Protein 5XAD (pdb70)

Structure (mmCIF, N/CA/C/O backbone):
data_5XAD
#
_entry.id   5XAD
#
_cell.length_a   65.735
_cell.length_b   65.735
_cell.length_c   127.042
_cell.angle_alpha   90.00
_cell.angle_beta   90.00
_cell.angle_gamma   90.00
#
_symmetry.space_group_name_H-M   'P 43 21 2'
#
loop_
_entity.id
_entity.type
_entity.pdbx_description
1 polymer 'Microtubule-associated proteins 1A/1B light chain 3B'
2 polymer 'Uncharacterised protein'
3 water water
#
loop_
_atom_site.group_PDB
_atom_site.id
_atom_site.type_symbol
_atom_site.label_atom_id
_atom_site.label_alt_id
_atom_site.label_comp_id
_atom_site.label_asym_id
_atom_site.label_entity_id
_atom_site.label_seq_id
_atom_site.pdbx_PDB_ins_code
_atom_site.Cartn_x
_atom_site.Cartn_y
_atom_site.Cartn_z
_atom_site.occupancy
_atom_site.B_iso_or_equiv
_atom_site.auth_seq_id
_atom_site.auth_comp_id
_atom_site.auth_asym_id
_atom_site.auth_atom_id
_atom_site.pdbx_PDB_model_num
ATOM 1 N N . PRO A 1 1 ? 117.783 124.300 138.001 1.00 65.18 2 PRO A N 1
ATOM 2 C CA . PRO A 1 1 ? 118.328 122.946 138.181 1.00 59.64 2 PRO A CA 1
ATOM 3 C C . PRO A 1 1 ? 117.942 122.005 137.038 1.00 56.38 2 PRO A C 1
ATOM 4 O O . PRO A 1 1 ? 116.943 122.253 136.368 1.00 51.21 2 PRO A O 1
ATOM 8 N N . SER A 1 2 ? 118.740 120.964 136.797 1.00 57.61 3 SER A N 1
ATOM 9 C CA . SER A 1 2 ? 118.358 119.873 135.903 1.00 59.82 3 SER A CA 1
ATOM 10 C C . SER A 1 2 ? 118.382 118.552 136.656 1.00 59.98 3 SER A C 1
ATOM 11 O O . SER A 1 2 ? 119.409 118.184 137.235 1.00 58.09 3 SER A O 1
ATOM 14 N N . GLU A 1 3 ? 117.256 117.841 136.636 1.00 66.50 4 GLU A N 1
ATOM 15 C CA . GLU A 1 3 ? 117.151 116.535 137.271 1.00 71.60 4 GLU A CA 1
ATOM 16 C C . GLU A 1 3 ? 117.734 115.429 136.409 1.00 50.83 4 GLU A C 1
ATOM 17 O O . GLU A 1 3 ? 117.977 114.326 136.912 1.00 52.32 4 GLU A O 1
ATOM 23 N N . LYS A 1 4 ? 117.981 115.706 135.137 1.00 50.45 5 LYS A N 1
ATOM 24 C CA . LYS A 1 4 ? 118.310 114.672 134.176 1.00 44.38 5 LYS A CA 1
ATOM 25 C C . LYS A 1 4 ? 119.794 114.335 134.180 1.00 41.18 5 LYS A C 1
ATOM 26 O O . LYS A 1 4 ? 120.650 115.214 134.297 1.00 38.83 5 LYS A O 1
ATOM 32 N N . THR A 1 5 ? 120.090 113.048 134.049 1.00 33.99 6 THR A N 1
ATOM 33 C CA . THR A 1 5 ? 121.462 112.619 133.876 1.00 28.59 6 THR A CA 1
ATOM 34 C C . THR A 1 5 ? 121.887 112.864 132.433 1.00 29.23 6 THR A C 1
ATOM 35 O O . THR A 1 5 ? 121.075 113.207 131.563 1.00 26.90 6 THR A O 1
ATOM 39 N N . PHE A 1 6 ? 123.186 112.696 132.180 1.00 27.47 7 PHE A N 1
ATOM 40 C CA . PHE A 1 6 ? 123.692 112.837 130.817 1.00 26.24 7 PHE A CA 1
ATOM 41 C C . PHE A 1 6 ? 122.961 111.909 129.853 1.00 26.38 7 PHE A C 1
ATOM 42 O O . PHE A 1 6 ? 122.557 112.327 128.760 1.00 25.35 7 PHE A O 1
ATOM 50 N N . LYS A 1 7 ? 122.748 110.651 130.255 1.00 28.01 8 LYS A N 1
ATOM 51 C CA . LYS A 1 7 ? 122.077 109.698 129.371 1.00 31.24 8 LYS A CA 1
ATOM 52 C C . LYS A 1 7 ? 120.644 110.096 129.077 1.00 30.65 8 LYS A C 1
ATOM 53 O O . LYS A 1 7 ? 120.142 109.816 127.989 1.00 33.13 8 LYS A O 1
ATOM 59 N N . GLN A 1 8 ? 119.954 110.702 130.042 1.00 31.29 9 GLN A N 1
ATOM 60 C CA . GLN A 1 8 ? 118.588 111.141 129.806 1.00 36.19 9 GLN A CA 1
ATOM 61 C C . GLN A 1 8 ? 118.513 112.442 129.024 1.00 38.41 9 GLN A C 1
ATOM 62 O O . GLN A 1 8 ? 117.461 112.739 128.455 1.00 44.43 9 GLN A O 1
ATOM 68 N N . ARG A 1 9 ? 119.615 113.177 128.904 1.00 32.02 10 ARG A N 1
ATOM 69 C CA . ARG A 1 9 ? 119.604 114.451 128.201 1.00 27.75 10 ARG A CA 1
ATOM 70 C C . ARG A 1 9 ? 120.095 114.354 126.761 1.00 28.85 10 ARG A C 1
ATOM 71 O O . ARG A 1 9 ? 119.791 115.243 125.962 1.00 34.38 10 ARG A O 1
ATOM 79 N N . ARG A 1 10 ? 120.809 113.292 126.415 1.00 26.07 11 ARG A N 1
ATOM 80 C CA . ARG A 1 10 ? 121.358 113.081 125.085 1.00 21.73 11 ARG A CA 1
ATOM 81 C C . ARG A 1 10 ? 120.905 111.729 124.562 1.00 28.46 11 ARG A C 1
ATOM 82 O O . ARG A 1 10 ? 120.890 110.746 125.312 1.00 28.91 11 ARG A O 1
ATOM 90 N N . THR A 1 11 ? 120.499 111.686 123.291 1.00 26.73 12 THR A N 1
ATOM 91 C CA . THR A 1 11 ? 120.107 110.418 122.693 1.00 27.07 12 THR A CA 1
ATOM 92 C C . THR A 1 11 ? 121.307 109.487 122.566 1.00 27.72 12 THR A C 1
ATOM 93 O O . THR A 1 11 ? 122.467 109.898 122.641 1.00 25.53 12 THR A O 1
ATOM 97 N N . PHE A 1 12 ? 121.012 108.208 122.335 1.00 19.93 13 PHE A N 1
ATOM 98 C CA . PHE A 1 12 ? 122.089 107.248 122.141 1.00 27.00 13 PHE A CA 1
ATOM 99 C C . PHE A 1 12 ? 122.987 107.661 120.981 1.00 25.50 13 PHE A C 1
ATOM 100 O O . PHE A 1 12 ? 124.219 107.585 121.076 1.00 21.37 13 PHE A O 1
ATOM 108 N N . GLU A 1 13 ? 122.382 108.108 119.876 1.00 20.67 14 GLU A N 1
ATOM 109 C CA . GLU A 1 13 ? 123.166 108.471 118.699 1.00 18.52 14 GLU A CA 1
ATOM 110 C C . GLU A 1 13 ? 124.010 109.708 118.954 1.00 21.94 14 GLU A C 1
ATOM 111 O O . GLU A 1 13 ? 125.160 109.772 118.519 1.00 23.92 14 GLU A O 1
ATOM 117 N N . GLN A 1 14 ? 123.465 110.695 119.666 1.00 20.82 15 GLN A N 1
ATOM 118 C CA . GLN A 1 14 ? 124.262 111.868 120.017 1.00 21.28 15 GLN A CA 1
ATOM 119 C C . GLN A 1 14 ? 125.473 111.469 120.852 1.00 23.00 15 GLN A C 1
ATOM 120 O O . GLN A 1 14 ? 126.585 111.970 120.639 1.00 19.47 15 GLN A O 1
ATOM 126 N N . ARG A 1 15 ? 125.282 110.536 121.785 1.00 19.42 16 ARG A N 1
ATOM 127 C CA . ARG A 1 15 ? 126.398 110.116 122.627 1.00 15.68 16 ARG A CA 1
ATOM 128 C C . ARG A 1 15 ? 127.429 109.318 121.844 1.00 16.66 16 ARG A C 1
ATOM 129 O O . ARG A 1 15 ? 128.640 109.530 122.016 1.00 21.84 16 ARG A O 1
ATOM 137 N N . VAL A 1 16 ? 126.980 108.405 120.972 1.00 18.26 17 VAL A N 1
ATOM 138 C CA . VAL A 1 16 ? 127.923 107.679 120.123 1.00 19.23 17 VAL A CA 1
ATOM 139 C C . VAL A 1 16 ? 128.744 108.646 119.283 1.00 20.28 17 VAL A C 1
ATOM 140 O O . VAL A 1 16 ? 129.962 108.480 119.136 1.00 17.44 17 VAL A O 1
ATOM 144 N N . GLU A 1 17 ? 128.091 109.668 118.712 1.00 19.56 18 GLU A N 1
ATOM 145 C CA . GLU A 1 17 ? 128.800 110.625 117.860 1.00 22.10 18 GLU A CA 1
ATOM 146 C C . GLU A 1 17 ? 129.756 111.500 118.668 1.00 25.70 18 GLU A C 1
ATOM 147 O O . GLU A 1 17 ? 130.815 111.893 118.160 1.00 22.20 18 GLU A O 1
ATOM 153 N N . ASP A 1 18 ? 129.382 111.865 119.903 1.00 23.53 19 ASP A N 1
ATOM 154 C CA . ASP A 1 18 ? 130.321 112.559 120.785 1.00 23.50 19 ASP A CA 1
ATOM 155 C C . ASP A 1 18 ? 131.587 111.736 120.972 1.00 17.88 19 ASP A C 1
ATOM 156 O O . ASP A 1 18 ? 132.703 112.262 120.882 1.00 20.52 19 ASP A O 1
ATOM 161 N N . VAL A 1 19 ? 131.431 110.445 121.296 1.00 15.94 20 VAL A N 1
ATOM 162 C CA . VAL A 1 19 ? 132.591 109.589 121.536 1.00 20.31 20 VAL A CA 1
ATOM 163 C C . VAL A 1 19 ? 133.472 109.482 120.288 1.00 28.28 20 VAL A C 1
ATOM 164 O O . VAL A 1 19 ? 134.707 109.526 120.383 1.00 24.97 20 VAL A O 1
ATOM 168 N N . ARG A 1 20 ? 132.865 109.329 119.103 1.00 22.27 21 ARG A N 1
ATOM 169 C CA . ARG A 1 20 ? 133.663 109.265 117.883 1.00 21.53 21 ARG A CA 1
ATOM 170 C C . ARG A 1 20 ? 134.502 110.524 117.711 1.00 21.62 21 ARG A C 1
ATOM 171 O O . ARG A 1 20 ? 135.675 110.454 117.328 1.00 24.89 21 ARG A O 1
ATOM 179 N N . LEU A 1 21 ? 133.903 111.695 117.928 1.00 19.45 22 LEU A N 1
ATOM 180 C CA . LEU A 1 21 ? 134.670 112.924 117.743 1.00 22.61 22 LEU A CA 1
ATOM 181 C C . LEU A 1 21 ? 135.780 113.036 118.779 1.00 25.32 22 LEU A C 1
ATOM 182 O O . LEU A 1 21 ? 136.917 113.413 118.458 1.00 21.72 22 LEU A O 1
ATOM 187 N N . ILE A 1 22 ? 135.465 112.704 120.028 1.00 21.94 23 ILE A N 1
ATOM 188 C CA . ILE A 1 22 ? 136.473 112.735 121.079 1.00 21.34 23 ILE A CA 1
ATOM 189 C C . ILE A 1 22 ? 137.592 111.748 120.773 1.00 19.84 23 ILE A C 1
ATOM 190 O O . ILE A 1 22 ? 138.775 112.064 120.933 1.00 27.57 23 ILE A O 1
ATOM 195 N N . ARG A 1 23 ? 137.236 110.540 120.315 1.00 24.11 24 ARG A N 1
ATOM 196 C CA . ARG A 1 23 ? 138.247 109.568 119.902 1.00 28.84 24 ARG A CA 1
ATOM 197 C C . ARG A 1 23 ? 139.200 110.148 118.862 1.00 30.64 24 ARG A C 1
ATOM 198 O O . ARG A 1 23 ? 140.422 109.978 118.960 1.00 31.48 24 ARG A O 1
ATOM 206 N N . GLU A 1 24 ? 138.660 110.824 117.843 1.00 27.11 25 GLU A N 1
ATOM 207 C CA . GLU A 1 24 ? 139.520 111.276 116.754 1.00 25.27 25 GLU A CA 1
ATOM 208 C C . GLU A 1 24 ? 140.366 112.474 117.175 1.00 29.30 25 GLU A C 1
ATOM 209 O O . GLU A 1 24 ? 141.524 112.600 116.766 1.00 31.72 25 GLU A O 1
ATOM 215 N N . GLN A 1 25 ? 139.806 113.359 117.986 1.00 25.52 26 GLN A N 1
ATOM 216 C CA . GLN A 1 25 ? 140.514 114.552 118.437 1.00 32.25 26 GLN A CA 1
ATOM 217 C C . GLN A 1 25 ? 141.368 114.334 119.690 1.00 29.50 26 GLN A C 1
ATOM 218 O O . GLN A 1 25 ? 142.264 115.145 119.953 1.00 28.76 26 GLN A O 1
ATOM 224 N N . HIS A 1 26 ? 141.100 113.305 120.494 1.00 22.76 27 HIS A N 1
ATOM 225 C CA . HIS A 1 26 ? 141.854 113.063 121.728 1.00 24.80 27 HIS A CA 1
ATOM 226 C C . HIS A 1 26 ? 142.157 111.578 121.849 1.00 26.39 27 HIS A C 1
ATOM 227 O O . HIS A 1 26 ? 141.573 110.875 122.678 1.00 22.69 27 HIS A O 1
ATOM 234 N N . PRO A 1 27 ? 143.105 111.071 121.054 1.00 28.59 28 PRO A N 1
ATOM 235 C CA . PRO A 1 27 ? 143.311 109.612 120.990 1.00 26.46 28 PRO A CA 1
ATOM 236 C C . PRO A 1 27 ? 143.847 108.976 122.271 1.00 28.36 28 PRO A C 1
ATOM 237 O O . PRO A 1 27 ? 143.721 107.754 122.424 1.00 30.70 28 PRO A O 1
ATOM 241 N N . THR A 1 28 ? 144.447 109.734 123.188 1.00 25.89 29 THR A N 1
ATOM 242 C CA . THR A 1 28 ? 144.950 109.149 124.430 1.00 22.12 29 THR A CA 1
ATOM 243 C C . THR A 1 28 ? 144.118 109.528 125.648 1.00 25.21 29 THR A C 1
ATOM 244 O O . THR A 1 28 ? 144.595 109.405 126.788 1.00 23.05 29 THR A O 1
ATOM 248 N N . LYS A 1 29 ? 142.887 109.978 125.434 1.00 22.96 30 LYS A N 1
ATOM 249 C CA . LYS A 1 29 ? 141.976 110.322 126.517 1.00 23.31 30 LYS A CA 1
ATOM 250 C C . LYS A 1 29 ? 140.797 109.359 126.558 1.00 25.37 30 LYS A C 1
ATOM 251 O O . LYS A 1 29 ? 140.383 108.815 125.532 1.00 25.60 30 LYS A O 1
ATOM 257 N N . ILE A 1 30 ? 140.265 109.144 127.751 1.00 16.19 31 ILE A N 1
ATOM 258 C CA . ILE A 1 30 ? 139.043 108.370 127.955 1.00 17.04 31 ILE A CA 1
ATOM 259 C C . ILE A 1 30 ? 137.929 109.341 128.321 1.00 18.71 31 ILE A C 1
ATOM 260 O O . ILE A 1 30 ? 138.104 110.141 129.245 1.00 23.66 31 ILE A O 1
ATOM 265 N N . PRO A 1 31 ? 136.782 109.314 127.635 1.00 19.00 32 PRO A N 1
ATOM 266 C CA . PRO A 1 31 ? 135.662 110.201 127.988 1.00 17.41 32 PRO A CA 1
ATOM 267 C C . PRO A 1 31 ? 134.851 109.606 129.132 1.00 17.07 32 PRO A C 1
ATOM 268 O O . PRO A 1 31 ? 134.331 108.496 129.018 1.00 17.49 32 PRO A O 1
ATOM 272 N N . VAL A 1 32 ? 134.739 110.352 130.237 1.00 21.01 33 VAL A N 1
ATOM 273 C CA . VAL A 1 32 ? 134.147 109.848 131.477 1.00 17.08 33 VAL A CA 1
ATOM 274 C C . VAL A 1 32 ? 133.041 110.795 131.932 1.00 17.74 33 VAL A C 1
ATOM 275 O O . VAL A 1 32 ? 133.223 112.017 131.947 1.00 21.11 33 VAL A O 1
ATOM 279 N N . ILE A 1 33 ? 131.888 110.228 132.267 1.00 17.81 34 ILE A N 1
ATOM 280 C CA . ILE A 1 33 ? 130.775 110.943 132.882 1.00 17.62 34 ILE A CA 1
ATOM 281 C C . ILE A 1 33 ? 130.789 110.612 134.368 1.00 18.31 34 ILE A C 1
ATOM 282 O O . ILE A 1 33 ? 130.767 109.436 134.743 1.00 25.88 34 ILE A O 1
ATOM 287 N N . ILE A 1 34 ? 130.883 111.636 135.211 1.00 18.38 35 ILE A N 1
ATOM 288 C CA . ILE A 1 34 ? 130.968 111.458 136.669 1.00 23.15 35 ILE A CA 1
ATOM 289 C C . ILE A 1 34 ? 129.812 112.208 137.308 1.00 25.60 35 ILE A C 1
ATOM 290 O O . ILE A 1 34 ? 129.786 113.444 137.277 1.00 29.85 35 ILE A O 1
ATOM 295 N N . GLU A 1 35 ? 128.851 111.468 137.883 1.00 20.98 36 GLU A N 1
ATOM 296 C CA . GLU A 1 35 ? 127.650 112.051 138.460 1.00 24.12 36 GLU A CA 1
ATOM 297 C C . GLU A 1 35 ? 127.460 111.624 139.910 1.00 29.92 36 GLU A C 1
ATOM 298 O O . GLU A 1 35 ? 127.908 110.554 140.332 1.00 28.72 36 GLU A O 1
ATOM 304 N N . ARG A 1 36 ? 126.781 112.470 140.671 1.00 30.98 37 ARG A N 1
ATOM 305 C CA . ARG A 1 36 ? 126.510 112.125 142.055 1.00 32.15 37 ARG A CA 1
ATOM 306 C C . ARG A 1 36 ? 125.416 111.076 142.137 1.00 43.65 37 ARG A C 1
ATOM 307 O O . ARG A 1 36 ? 124.387 111.171 141.462 1.00 40.29 37 ARG A O 1
ATOM 315 N N . TYR A 1 37 ? 125.660 110.067 142.962 1.00 43.80 38 TYR A N 1
ATOM 316 C CA . TYR A 1 37 ? 124.685 109.019 143.193 1.00 42.13 38 TYR A CA 1
ATOM 317 C C . TYR A 1 37 ? 123.310 109.611 143.466 1.00 49.26 38 TYR A C 1
ATOM 318 O O . TYR A 1 37 ? 123.166 110.612 144.175 1.00 40.76 38 TYR A O 1
ATOM 327 N N . LYS A 1 38 ? 122.296 108.926 142.938 1.00 66.42 39 LYS A N 1
ATOM 328 C CA . LYS A 1 38 ? 121.017 109.545 142.626 1.00 87.68 39 LYS A CA 1
ATOM 329 C C . LYS A 1 38 ? 120.311 110.080 143.863 1.00 96.56 39 LYS A C 1
ATOM 330 O O . LYS A 1 38 ? 119.477 110.982 143.741 1.00 109.62 39 LYS A O 1
ATOM 336 N N . GLY A 1 39 ? 120.603 109.530 145.039 1.00 85.88 40 GLY A N 1
ATOM 337 C CA . GLY A 1 39 ? 120.096 110.037 146.300 1.00 89.48 40 GLY A CA 1
ATOM 338 C C . GLY A 1 39 ? 121.155 110.404 147.318 1.00 82.87 40 GLY A C 1
ATOM 339 O O . GLY A 1 39 ? 120.826 110.625 148.488 1.00 82.46 40 GLY A O 1
ATOM 340 N N . GLU A 1 40 ? 122.424 110.430 146.897 1.00 67.87 41 GLU A N 1
ATOM 341 C CA . GLU A 1 40 ? 123.540 110.725 147.793 1.00 58.19 41 GLU A CA 1
ATOM 342 C C . GLU A 1 40 ? 123.233 111.937 148.656 1.00 62.81 41 GLU A C 1
ATOM 343 O O . GLU A 1 40 ? 122.607 112.896 148.197 1.00 60.68 41 GLU A O 1
ATOM 349 N N . LYS A 1 41 ? 123.682 111.915 149.913 1.00 66.56 42 LYS A N 1
ATOM 350 C CA . LYS A 1 41 ? 123.175 112.994 150.737 1.00 69.95 42 LYS A CA 1
ATOM 351 C C . LYS A 1 41 ? 124.257 113.733 151.510 1.00 64.38 42 LYS A C 1
ATOM 352 O O . LYS A 1 41 ? 124.100 114.915 151.831 1.00 73.46 42 LYS A O 1
ATOM 358 N N . GLN A 1 42 ? 125.375 113.053 151.779 1.00 43.99 43 GLN A N 1
ATOM 359 C CA . GLN A 1 42 ? 126.492 113.681 152.478 1.00 59.24 43 GLN A CA 1
ATOM 360 C C . GLN A 1 42 ? 127.365 114.522 151.553 1.00 55.23 43 GLN A C 1
ATOM 361 O O . GLN A 1 42 ? 127.829 115.596 151.951 1.00 56.74 43 GLN A O 1
ATOM 367 N N . LEU A 1 43 ? 127.627 114.031 150.333 1.00 44.38 44 LEU A N 1
ATOM 368 C CA . LEU A 1 43 ? 128.555 114.646 149.399 1.00 49.67 44 LEU A CA 1
ATOM 369 C C . LEU A 1 43 ? 127.899 115.765 148.595 1.00 50.65 44 LEU A C 1
ATOM 370 O O . LEU A 1 43 ? 126.718 115.685 148.254 1.00 56.93 44 LEU A O 1
ATOM 375 N N . PRO A 1 44 ? 128.658 116.800 148.258 1.00 48.48 45 PRO A N 1
ATOM 376 C CA . PRO A 1 44 ? 128.145 117.885 147.417 1.00 53.36 45 PRO A CA 1
ATOM 377 C C . PRO A 1 44 ? 128.084 117.465 145.952 1.00 52.11 45 PRO A C 1
ATOM 378 O O . PRO A 1 44 ? 128.516 116.380 145.566 1.00 46.65 45 PRO A O 1
ATOM 382 N N . VAL A 1 45 ? 127.538 118.365 145.132 1.00 43.76 46 VAL A N 1
ATOM 383 C CA . VAL A 1 45 ? 127.453 118.173 143.688 1.00 49.81 46 VAL A CA 1
ATOM 384 C C . VAL A 1 45 ? 128.707 118.736 143.039 1.00 41.04 46 VAL A C 1
ATOM 385 O O . VAL A 1 45 ? 129.185 119.820 143.398 1.00 51.58 46 VAL A O 1
ATOM 389 N N . LEU A 1 46 ? 129.251 117.990 142.086 1.00 50.44 47 LEU A N 1
ATOM 390 C CA . LEU A 1 46 ? 130.360 118.489 141.295 1.00 47.04 47 LEU A CA 1
ATOM 391 C C . LEU A 1 46 ? 129.864 119.589 140.358 1.00 48.94 47 LEU A C 1
ATOM 392 O O . LEU A 1 46 ? 128.748 119.534 139.833 1.00 44.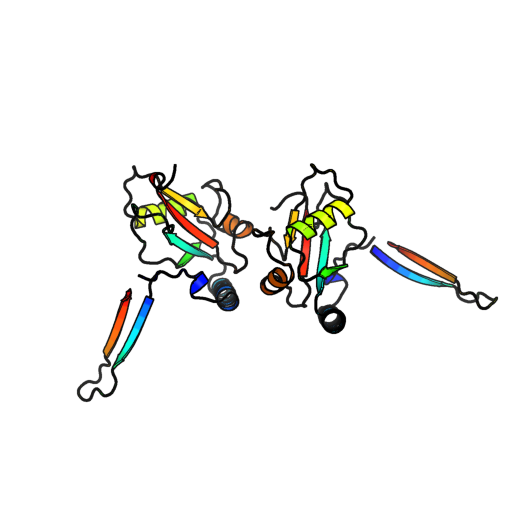12 47 LEU A O 1
ATOM 397 N N . ASP A 1 47 ? 130.718 120.594 140.141 1.00 47.63 48 ASP A N 1
ATOM 398 C CA . ASP A 1 47 ? 130.362 121.702 139.256 1.00 55.13 48 ASP A CA 1
ATOM 399 C C . ASP A 1 47 ? 130.119 121.219 137.829 1.00 62.43 48 ASP A C 1
ATOM 400 O O . ASP A 1 47 ? 129.161 121.643 137.175 1.00 70.40 48 ASP A O 1
ATOM 405 N N . LYS A 1 48 ? 130.973 120.324 137.344 1.00 43.18 49 LYS A N 1
ATOM 406 C CA . LYS A 1 48 ? 130.902 119.706 136.029 1.00 41.14 49 LYS A CA 1
ATOM 407 C C . LYS A 1 48 ? 130.864 118.208 136.171 1.00 31.93 49 LYS A C 1
ATOM 408 O O . LYS A 1 48 ? 131.454 117.656 137.095 1.00 34.57 49 LYS A O 1
ATOM 414 N N . THR A 1 49 ? 130.298 117.554 135.166 1.00 29.60 50 THR A N 1
ATOM 415 C CA . THR A 1 49 ? 130.196 116.107 135.167 1.00 30.11 50 THR A CA 1
ATOM 416 C C . THR A 1 49 ? 130.888 115.417 133.999 1.00 30.02 50 THR A C 1
ATOM 417 O O . THR A 1 49 ? 130.935 114.185 133.982 1.00 25.94 50 THR A O 1
ATOM 421 N N . LYS A 1 50 ? 131.393 116.150 133.012 1.00 25.96 51 LYS A N 1
ATOM 422 C CA . LYS A 1 50 ? 131.935 115.540 131.807 1.00 23.56 51 LYS A CA 1
ATOM 423 C C . LYS A 1 50 ? 133.425 115.827 131.697 1.00 21.04 51 LYS A C 1
ATOM 424 O O . LYS A 1 50 ? 133.833 116.994 131.699 1.00 22.79 51 LYS A O 1
ATOM 430 N N . PHE A 1 51 ? 134.225 114.770 131.577 1.00 21.07 52 PHE A N 1
ATOM 431 C CA . PHE A 1 51 ? 135.670 114.900 131.651 1.00 21.18 52 PHE A CA 1
ATOM 432 C C . PHE A 1 51 ? 136.343 114.049 130.591 1.00 21.88 52 PHE A C 1
ATOM 433 O O . PHE A 1 51 ? 135.824 113.015 130.175 1.00 24.18 52 PHE A O 1
ATOM 441 N N . LEU A 1 52 ? 137.546 114.459 130.216 1.00 16.97 53 LEU A N 1
ATOM 442 C CA . LEU A 1 52 ? 138.445 113.600 129.468 1.00 19.45 53 LEU A CA 1
ATOM 443 C C . LEU A 1 52 ? 139.601 113.264 130.384 1.00 21.97 53 LEU A C 1
ATOM 444 O O . LEU A 1 52 ? 140.207 114.165 130.967 1.00 28.04 53 LEU A O 1
ATOM 449 N N . VAL A 1 53 ? 139.891 111.977 130.531 1.00 20.76 54 VAL A N 1
ATOM 450 C CA . VAL A 1 53 ? 140.874 111.505 131.494 1.00 27.65 54 VAL A CA 1
ATOM 451 C C . VAL A 1 53 ? 142.000 110.848 130.705 1.00 19.75 54 VAL A C 1
ATOM 452 O O . VAL A 1 53 ? 141.729 110.004 129.847 1.00 17.74 54 VAL A O 1
ATOM 456 N N . PRO A 1 54 ? 143.252 111.214 130.953 1.00 20.21 55 PRO A N 1
ATOM 457 C CA . PRO A 1 54 ? 144.358 110.586 130.230 1.00 19.97 55 PRO A CA 1
ATOM 458 C C . PRO A 1 54 ? 144.397 109.085 130.484 1.00 29.12 55 PRO A C 1
ATOM 459 O O . PRO A 1 54 ? 144.136 108.616 131.598 1.00 20.56 55 PRO A O 1
ATOM 463 N N . ASP A 1 55 ? 144.756 108.344 129.427 1.00 21.36 56 ASP A N 1
ATOM 464 C CA . ASP A 1 55 ? 144.784 106.885 129.469 1.00 22.27 56 ASP A CA 1
ATOM 465 C C . ASP A 1 55 ? 145.538 106.370 130.689 1.00 19.96 56 ASP A C 1
ATOM 466 O O . ASP A 1 55 ? 145.159 105.352 131.279 1.00 24.10 56 ASP A O 1
ATOM 471 N N . HIS A 1 56 ? 146.643 107.030 131.047 1.00 24.74 57 HIS A N 1
ATOM 472 C CA . HIS A 1 56 ? 147.530 106.490 132.073 1.00 19.17 57 HIS A CA 1
ATOM 473 C C . HIS A 1 56 ? 146.996 106.672 133.488 1.00 31.84 57 HIS A C 1
ATOM 474 O O . HIS A 1 56 ? 147.511 106.024 134.404 1.00 25.73 57 HIS A O 1
ATOM 481 N N . VAL A 1 57 ? 146.018 107.556 133.696 1.00 20.37 58 VAL A N 1
ATOM 482 C CA . VAL A 1 57 ? 145.524 107.834 135.047 1.00 18.45 58 VAL A CA 1
ATOM 483 C C . VAL A 1 57 ? 144.766 106.619 135.570 1.00 23.63 58 VAL A C 1
ATOM 484 O O . VAL A 1 57 ? 143.891 106.077 134.883 1.00 22.37 58 VAL A O 1
ATOM 488 N N . ASN A 1 58 ? 145.135 106.140 136.766 1.00 27.14 59 ASN A N 1
ATOM 489 C CA . ASN A 1 58 ? 144.401 105.019 137.347 1.00 22.68 59 ASN A CA 1
ATOM 490 C C . ASN A 1 58 ? 143.269 105.507 138.263 1.00 21.09 59 ASN A C 1
ATOM 491 O O . ASN A 1 58 ? 143.081 106.706 138.487 1.00 21.05 59 ASN A O 1
ATOM 496 N N . MET A 1 59 ? 142.465 104.557 138.756 1.00 19.44 60 MET A N 1
ATOM 497 C CA . MET A 1 59 ? 141.307 104.939 139.557 1.00 16.79 60 MET A CA 1
ATOM 498 C C . MET A 1 59 ? 141.728 105.638 140.845 1.00 19.35 60 MET A C 1
ATOM 499 O O . MET A 1 59 ? 141.058 106.580 141.285 1.00 23.08 60 MET A O 1
ATOM 504 N N . SER A 1 60 ? 142.823 105.186 141.470 1.00 21.97 61 SER A N 1
ATOM 505 C CA . SER A 1 60 ? 143.311 105.848 142.686 1.00 23.72 61 SER A CA 1
ATOM 506 C C . SER A 1 60 ? 143.555 107.325 142.433 1.00 27.51 61 SER A C 1
ATOM 507 O O . SER A 1 60 ? 143.176 108.184 143.240 1.00 23.92 61 SER A O 1
ATOM 510 N N . GLU A 1 61 ? 144.214 107.629 141.315 1.00 21.26 62 GLU A N 1
ATOM 511 C CA . GLU A 1 61 ? 144.520 109.013 140.971 1.00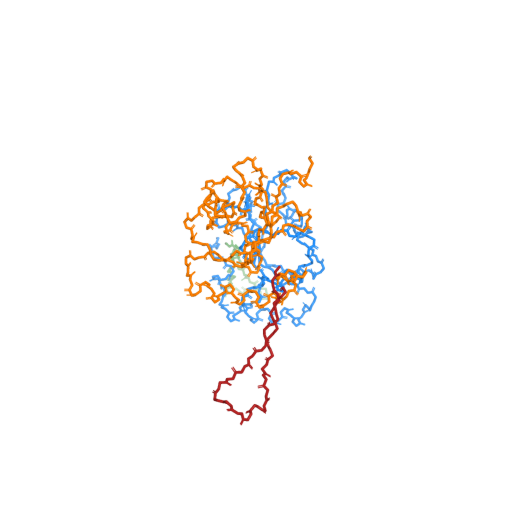 21.17 62 GLU A CA 1
ATOM 512 C C . GLU A 1 61 ? 143.256 109.793 140.623 1.00 22.63 62 GLU A C 1
ATOM 513 O O . GLU A 1 61 ? 143.117 110.964 140.996 1.00 26.68 62 GLU A O 1
ATOM 519 N N . LEU A 1 62 ? 142.327 109.168 139.897 1.00 19.13 63 LEU A N 1
ATOM 520 C CA . LEU A 1 62 ? 141.070 109.841 139.576 1.00 19.82 63 LEU A CA 1
ATOM 521 C C . LEU A 1 62 ? 140.275 110.164 140.839 1.00 22.13 63 LEU A C 1
ATOM 522 O O . LEU A 1 62 ? 139.738 111.270 140.989 1.00 25.67 63 LEU A O 1
ATOM 527 N N . ILE A 1 63 ? 140.173 109.195 141.748 1.00 23.90 64 ILE A N 1
ATOM 528 C CA . ILE A 1 63 ? 139.457 109.406 143.002 1.00 23.32 64 ILE A CA 1
ATOM 529 C C . ILE A 1 63 ? 139.994 110.637 143.720 1.00 22.78 64 ILE A C 1
ATOM 530 O O . ILE A 1 63 ? 139.235 111.489 144.190 1.00 26.96 64 ILE A O 1
ATOM 535 N N . LYS A 1 64 ? 141.315 110.759 143.796 1.00 27.07 65 LYS A N 1
ATOM 536 C CA . LYS A 1 64 ? 141.891 111.866 144.547 1.00 32.53 65 LYS A CA 1
ATOM 537 C C . LYS A 1 64 ? 141.677 113.199 143.834 1.00 30.62 65 LYS A C 1
ATOM 538 O O . LYS A 1 64 ? 141.528 114.239 144.494 1.00 27.27 65 LYS A O 1
ATOM 544 N N . ILE A 1 65 ? 141.644 113.188 142.501 1.00 24.45 66 ILE A N 1
ATOM 545 C CA . ILE A 1 65 ? 141.309 114.392 141.737 1.00 24.71 66 ILE A CA 1
ATOM 546 C C . ILE A 1 65 ? 139.889 114.848 142.051 1.00 24.91 66 ILE A C 1
ATOM 547 O O . ILE A 1 65 ? 139.637 116.027 142.322 1.00 33.14 66 ILE A O 1
ATOM 552 N N . ILE A 1 66 ? 138.934 113.919 141.999 1.00 24.34 67 ILE A N 1
ATOM 553 C CA . ILE A 1 66 ? 137.544 114.288 142.247 1.00 27.31 67 ILE A CA 1
ATOM 554 C C . ILE A 1 66 ? 137.353 114.726 143.697 1.00 28.51 67 ILE A C 1
ATOM 555 O O . ILE A 1 66 ? 136.677 115.725 143.967 1.00 32.89 67 ILE A O 1
ATOM 560 N N . ARG A 1 67 ? 137.949 114.002 144.653 1.00 30.08 68 ARG A N 1
ATOM 561 C CA . ARG A 1 67 ? 137.854 114.429 146.051 1.00 32.32 68 ARG A CA 1
ATOM 562 C C . ARG A 1 67 ? 138.354 115.859 146.223 1.00 42.22 68 ARG A C 1
ATOM 563 O O . ARG A 1 67 ? 137.751 116.659 146.952 1.00 34.28 68 ARG A O 1
ATOM 571 N N . ARG A 1 68 ? 139.469 116.196 145.571 1.00 35.40 69 ARG A N 1
ATOM 572 C CA . ARG A 1 68 ? 140.016 117.537 145.725 1.00 40.78 69 ARG A CA 1
ATOM 573 C C . ARG A 1 68 ? 139.111 118.573 145.076 1.00 42.98 69 ARG A C 1
ATOM 574 O O . ARG A 1 68 ? 138.958 119.684 145.604 1.00 44.40 69 ARG A O 1
ATOM 582 N N . ARG A 1 69 ? 138.485 118.214 143.957 1.00 38.32 70 ARG A N 1
ATOM 583 C CA . ARG A 1 69 ? 137.521 119.100 143.316 1.00 41.33 70 ARG A CA 1
ATOM 584 C C . ARG A 1 69 ? 136.307 119.317 144.204 1.00 46.19 70 ARG A C 1
ATOM 585 O O . ARG A 1 69 ? 135.761 120.424 144.265 1.00 45.98 70 ARG A O 1
ATOM 593 N N . LEU A 1 70 ? 135.871 118.275 144.901 1.00 34.78 71 LEU A N 1
ATOM 594 C CA . LEU A 1 70 ? 134.744 118.422 145.812 1.00 35.90 71 LEU A CA 1
ATOM 595 C C . LEU A 1 70 ? 135.129 119.112 147.116 1.00 41.81 71 LEU A C 1
ATOM 596 O O . LEU A 1 70 ? 134.248 119.361 147.949 1.00 40.82 71 LEU A O 1
ATOM 601 N N . GLN A 1 71 ? 136.409 119.453 147.302 1.00 39.55 72 GLN A N 1
ATOM 602 C CA . GLN A 1 71 ? 136.886 120.109 148.524 1.00 44.86 72 GLN A CA 1
ATOM 603 C C . GLN A 1 71 ? 136.575 119.280 149.769 1.00 41.35 72 GLN A C 1
ATOM 604 O O . GLN A 1 71 ? 136.192 119.814 150.812 1.00 43.77 72 GLN A O 1
ATOM 610 N N . LEU A 1 72 ? 136.710 117.964 149.651 1.00 41.88 73 LEU A N 1
ATOM 611 C CA . LEU A 1 72 ? 136.387 117.067 150.755 1.00 46.38 73 LEU A CA 1
ATOM 612 C C . LEU A 1 72 ? 137.441 117.141 151.857 1.00 47.51 73 LEU A C 1
ATOM 613 O O . LEU A 1 72 ? 138.631 117.305 151.579 1.00 43.10 73 LEU A O 1
ATOM 618 N N . ASN A 1 73 ? 137.003 117.036 153.119 1.00 41.48 74 ASN A N 1
ATOM 619 C CA . ASN A 1 73 ? 137.962 116.645 154.147 1.00 45.27 74 ASN A CA 1
ATOM 620 C C . ASN A 1 73 ? 138.635 115.330 153.810 1.00 39.49 74 ASN A C 1
ATOM 621 O O . ASN A 1 73 ? 138.047 114.434 153.201 1.00 43.48 74 ASN A O 1
ATOM 626 N N . ALA A 1 74 ? 139.882 115.218 154.264 1.00 41.58 75 ALA A N 1
ATOM 627 C CA . ALA A 1 74 ? 140.631 113.984 154.077 1.00 38.88 75 ALA A CA 1
ATOM 628 C C . ALA A 1 74 ? 139.886 112.783 154.645 1.00 40.86 75 ALA A C 1
ATOM 629 O O . ALA A 1 74 ? 140.023 111.669 154.128 1.00 40.62 75 ALA A O 1
ATOM 631 N N . ASN A 1 75 ? 139.080 112.985 155.687 1.00 38.66 76 ASN A N 1
ATOM 632 C CA . ASN A 1 75 ? 138.484 111.866 156.404 1.00 51.94 76 ASN A CA 1
ATOM 633 C C . ASN A 1 75 ? 137.107 111.488 155.874 1.00 46.47 76 ASN A C 1
ATOM 634 O O . ASN A 1 75 ? 136.595 110.418 156.223 1.00 39.09 76 ASN A O 1
ATOM 639 N N . GLN A 1 76 ? 136.484 112.357 155.086 1.00 37.01 77 GLN A N 1
ATOM 640 C CA . GLN A 1 76 ? 135.168 112.078 154.530 1.00 42.35 77 GLN A CA 1
ATOM 641 C C . GLN A 1 76 ? 135.192 110.848 153.633 1.00 38.58 77 GLN A C 1
ATOM 642 O O . GLN A 1 76 ? 136.086 110.683 152.798 1.00 31.91 77 GLN A O 1
ATOM 648 N N . ALA A 1 77 ? 134.180 109.996 153.791 1.00 33.09 78 ALA A N 1
ATOM 649 C CA . ALA A 1 77 ? 134.089 108.798 152.970 1.00 31.03 78 ALA A CA 1
ATOM 650 C C . ALA A 1 77 ? 133.627 109.143 151.561 1.00 29.88 78 ALA A C 1
ATOM 651 O O . ALA A 1 77 ? 132.741 109.979 151.360 1.00 31.29 78 ALA A O 1
ATOM 653 N N . PHE A 1 78 ? 134.259 108.504 150.580 1.00 29.19 79 PHE A N 1
ATOM 654 C CA . PHE A 1 78 ? 133.934 108.743 149.181 1.00 31.62 79 PHE A CA 1
ATOM 655 C C . PHE A 1 78 ? 134.261 107.485 148.396 1.00 30.60 79 PHE A C 1
ATOM 656 O O . PHE A 1 78 ? 135.312 106.869 148.602 1.00 25.80 79 PHE A O 1
ATOM 664 N N . PHE A 1 79 ? 133.349 107.096 147.515 1.00 29.13 80 PHE A N 1
ATOM 665 C CA . PHE A 1 79 ? 133.568 105.969 146.620 1.00 27.84 80 PHE A CA 1
ATOM 666 C C . PHE A 1 79 ? 133.183 106.389 145.216 1.00 24.85 80 PHE A C 1
ATOM 667 O O . PHE A 1 79 ? 132.216 107.131 145.029 1.00 28.68 80 PHE A O 1
ATOM 675 N N . LEU A 1 80 ? 133.935 105.902 144.240 1.00 24.13 81 LEU A N 1
ATOM 676 C CA . LEU A 1 80 ? 133.662 106.127 142.824 1.00 26.77 81 LEU A CA 1
ATOM 677 C C . LEU A 1 80 ? 133.287 104.806 142.161 1.00 31.42 81 LEU A C 1
ATOM 678 O O . LEU A 1 80 ? 134.149 103.945 141.957 1.00 28.76 81 LEU A O 1
ATOM 683 N N . LEU A 1 81 ? 132.015 104.648 141.805 1.00 30.84 82 LEU A N 1
ATOM 684 C CA . LEU A 1 81 ? 131.510 103.373 141.308 1.00 28.74 82 LEU A CA 1
ATOM 685 C C . LEU A 1 81 ? 131.438 103.427 139.787 1.00 25.96 82 LEU A C 1
ATOM 686 O O . LEU A 1 81 ? 130.735 104.268 139.223 1.00 24.63 82 LEU A O 1
ATOM 691 N N . VAL A 1 82 ? 132.145 102.508 139.133 1.00 35.26 83 VAL A N 1
ATOM 692 C CA . VAL A 1 82 ? 132.279 102.483 137.679 1.00 32.43 83 VAL A CA 1
ATOM 693 C C . VAL A 1 82 ? 131.272 101.504 137.111 1.00 42.07 83 VAL A C 1
ATOM 694 O O . VAL A 1 82 ? 131.192 100.359 137.575 1.00 45.53 83 VAL A O 1
ATOM 698 N N . ASN A 1 83 ? 130.531 101.942 136.081 1.00 42.75 84 ASN A N 1
ATOM 699 C CA . ASN A 1 83 ? 129.579 101.077 135.376 1.00 51.30 84 ASN A CA 1
ATOM 700 C C . ASN A 1 83 ? 128.755 100.290 136.383 1.00 53.77 84 ASN A C 1
ATOM 701 O O . ASN A 1 83 ? 128.450 99.112 136.184 1.00 52.19 84 ASN A O 1
ATOM 706 N N . GLY A 1 84 ? 128.404 100.958 137.478 1.00 50.57 85 GLY A N 1
ATOM 707 C CA . GLY A 1 84 ? 127.606 100.332 138.500 1.00 61.01 85 GLY A CA 1
ATOM 708 C C . GLY A 1 84 ? 128.415 99.235 139.135 1.00 78.03 85 GLY A C 1
ATOM 709 O O . GLY A 1 84 ? 128.449 98.132 138.594 1.00 86.50 85 GLY A O 1
ATOM 710 N N . HIS A 1 85 ? 129.094 99.578 140.235 1.00 83.69 86 HIS A N 1
ATOM 711 C CA . HIS A 1 85 ? 129.810 98.716 141.158 1.00 85.20 86 HIS A CA 1
ATOM 712 C C . HIS A 1 85 ? 131.196 99.246 141.461 1.00 71.94 86 HIS A C 1
ATOM 713 O O . HIS A 1 85 ? 131.911 99.773 140.598 1.00 63.27 86 HIS A O 1
ATOM 720 N N . SER A 1 86 ? 131.545 99.052 142.725 1.00 69.78 87 SER A N 1
ATOM 721 C CA . SER A 1 86 ? 132.852 99.266 143.320 1.00 58.82 87 SER A CA 1
ATOM 722 C C . SER A 1 86 ? 133.968 98.561 142.565 1.00 49.86 87 SER A C 1
ATOM 723 O O . SER A 1 86 ? 133.930 97.348 142.362 1.00 53.46 87 SER A O 1
ATOM 726 N N . MET A 1 87 ? 135.000 99.320 142.209 1.00 46.93 88 MET A N 1
ATOM 727 C CA . MET A 1 87 ? 136.160 98.778 141.504 1.00 61.88 88 MET A CA 1
ATOM 728 C C . MET A 1 87 ? 137.154 98.172 142.486 1.00 66.05 88 MET A C 1
ATOM 729 O O . MET A 1 87 ? 137.534 98.822 143.463 1.00 54.12 88 MET A O 1
ATOM 734 N N . VAL A 1 88 ? 137.657 96.980 142.184 1.00 73.86 89 VAL A N 1
ATOM 735 C CA . VAL A 1 88 ? 138.549 96.336 143.147 1.00 86.40 89 VAL A CA 1
ATOM 736 C C . VAL A 1 88 ? 140.001 96.744 142.912 1.00 76.83 89 VAL A C 1
ATOM 737 O O . VAL A 1 88 ? 140.707 97.105 143.858 1.00 67.25 89 VAL A O 1
ATOM 741 N N . SER A 1 89 ? 140.493 96.678 141.676 1.00 63.65 90 SER A N 1
ATOM 742 C CA . SER A 1 89 ? 141.803 97.233 141.374 1.00 51.53 90 SER A CA 1
ATOM 743 C C . SER A 1 89 ? 141.705 98.749 141.245 1.00 45.42 90 SER A C 1
ATOM 744 O O . SER A 1 89 ? 140.864 99.261 140.500 1.00 56.31 90 SER A O 1
ATOM 747 N N . VAL A 1 90 ? 142.546 99.474 141.981 1.00 28.65 91 VAL A N 1
ATOM 748 C CA . VAL A 1 90 ? 142.646 100.921 141.810 1.00 24.68 91 VAL A CA 1
ATOM 749 C C . VAL A 1 90 ? 143.925 101.331 141.111 1.00 23.78 91 VAL A C 1
ATOM 750 O O . VAL A 1 90 ? 144.090 102.526 140.803 1.00 25.95 91 VAL A O 1
ATOM 754 N N . SER A 1 91 ? 144.826 100.390 140.841 1.00 24.94 92 SER A N 1
ATOM 755 C CA . SER A 1 91 ? 146.046 100.637 140.079 1.00 23.87 92 SER A CA 1
ATOM 756 C C . SER A 1 91 ? 145.854 100.593 138.571 1.00 30.18 92 SER A C 1
ATOM 757 O O . SER A 1 91 ? 146.791 100.938 137.851 1.00 29.48 92 SER A O 1
ATOM 760 N N . THR A 1 92 ? 144.721 100.092 138.088 1.00 22.55 93 THR A N 1
ATOM 761 C CA . THR A 1 92 ? 144.545 99.840 136.655 1.00 26.12 93 THR A CA 1
ATOM 762 C C . THR A 1 92 ? 144.432 101.153 135.885 1.00 22.27 93 THR A C 1
ATOM 763 O O . THR A 1 92 ? 143.591 101.990 136.223 1.00 25.30 93 THR A O 1
ATOM 767 N N . PRO A 1 93 ? 145.213 101.355 134.822 1.00 22.07 94 PRO A N 1
ATOM 768 C CA . PRO A 1 93 ? 145.041 102.577 134.025 1.00 23.72 94 PRO A CA 1
ATOM 769 C C . PRO A 1 93 ? 143.627 102.643 133.466 1.00 25.06 94 PRO A C 1
ATOM 770 O O . PRO A 1 93 ? 143.018 101.623 133.144 1.00 28.12 94 PRO A O 1
ATOM 774 N N . ILE A 1 94 ? 143.089 103.862 133.374 1.00 19.95 95 ILE A N 1
ATOM 775 C CA . ILE A 1 94 ? 141.693 104.015 132.979 1.00 18.62 95 ILE A CA 1
ATOM 776 C C . ILE A 1 94 ? 141.473 103.513 131.558 1.00 18.83 95 ILE A C 1
ATOM 777 O O . ILE A 1 94 ? 140.364 103.090 131.206 1.00 21.60 95 ILE A O 1
ATOM 782 N N . SER A 1 95 ? 142.505 103.569 130.716 1.00 22.03 96 SER A N 1
ATOM 783 C CA . SER A 1 95 ? 142.396 102.972 129.384 1.00 25.66 96 SER A CA 1
ATOM 784 C C . SER A 1 95 ? 142.021 101.493 129.461 1.00 30.84 96 SER A C 1
ATOM 785 O O . SER A 1 95 ? 141.324 100.986 128.571 1.00 25.54 96 SER A O 1
ATOM 788 N N . GLU A 1 96 ? 142.487 100.780 130.499 1.00 23.99 97 GLU A N 1
ATOM 789 C CA . GLU A 1 96 ? 142.150 99.363 130.605 1.00 24.06 97 GLU A CA 1
ATOM 790 C C . GLU A 1 96 ? 140.803 99.174 131.296 1.00 22.63 97 GLU A C 1
ATOM 791 O O . GLU A 1 96 ? 140.037 98.278 130.928 1.00 28.07 97 GLU A O 1
ATOM 797 N N . VAL A 1 97 ? 140.484 100.033 132.274 1.00 24.74 98 VAL A N 1
ATOM 798 C CA . VAL A 1 97 ? 139.136 100.062 132.844 1.00 24.29 98 VAL A CA 1
ATOM 799 C C . VAL A 1 97 ? 138.110 100.249 131.740 1.00 24.45 98 VAL A C 1
ATOM 800 O O . VAL A 1 97 ? 137.076 99.562 131.695 1.00 23.50 98 VAL A O 1
ATOM 804 N N . TYR A 1 98 ? 138.392 101.178 130.825 1.00 18.95 99 TYR A N 1
ATOM 805 C CA . TYR A 1 98 ? 137.495 101.462 129.710 1.00 20.33 99 TYR A CA 1
ATOM 806 C C . TYR A 1 98 ? 137.181 100.202 128.917 1.00 24.29 99 TYR A C 1
ATOM 807 O O . TYR A 1 98 ? 136.031 99.973 128.516 1.00 21.58 99 TYR A O 1
ATOM 816 N N . GLU A 1 99 ? 138.200 99.376 128.672 1.00 21.04 100 GLU A N 1
ATOM 817 C CA . GLU A 1 99 ? 138.023 98.197 127.829 1.00 22.56 100 GLU A CA 1
ATOM 818 C C . GLU A 1 99 ? 137.015 97.228 128.425 1.00 35.93 100 GLU A C 1
ATOM 819 O O . GLU A 1 99 ? 136.291 96.556 127.681 1.00 35.59 100 GLU A O 1
ATOM 825 N N . SER A 1 100 ? 136.938 97.155 129.755 1.00 27.94 101 SER A N 1
ATOM 826 C CA . SER A 1 100 ? 136.058 96.220 130.444 1.00 30.01 101 SER A CA 1
ATOM 827 C C . SER A 1 100 ? 134.730 96.827 130.876 1.00 33.36 101 SER A C 1
ATOM 828 O O . SER A 1 100 ? 133.774 96.078 131.106 1.00 36.20 101 SER A O 1
ATOM 831 N N . GLU A 1 101 ? 134.637 98.149 130.991 1.00 23.93 102 GLU A N 1
ATOM 832 C CA . GLU A 1 101 ? 133.498 98.781 131.634 1.00 24.16 102 GLU A CA 1
ATOM 833 C C . GLU A 1 101 ? 132.799 99.833 130.788 1.00 26.25 102 GLU A C 1
ATOM 834 O O . GLU A 1 101 ? 131.810 100.413 131.251 1.00 24.44 102 GLU A O 1
ATOM 840 N N . LYS A 1 102 ? 133.289 100.128 129.590 1.00 22.59 103 LYS A N 1
ATOM 841 C CA . LYS A 1 102 ? 132.651 101.166 128.794 1.00 20.23 103 LYS A CA 1
ATOM 842 C C . LYS A 1 102 ? 131.214 100.788 128.456 1.00 25.38 103 LYS A C 1
ATOM 843 O O . LYS A 1 102 ? 130.869 99.612 128.321 1.00 25.03 103 LYS A O 1
ATOM 849 N N . ASP A 1 103 ? 130.372 101.814 128.362 1.00 20.31 104 ASP A N 1
ATOM 850 C CA . ASP A 1 103 ? 128.981 101.662 127.985 1.00 24.54 104 ASP A CA 1
ATOM 851 C C . ASP A 1 103 ? 128.875 101.330 126.502 1.00 22.66 104 ASP A C 1
ATOM 852 O O . ASP A 1 103 ? 129.799 101.561 125.718 1.00 21.73 104 ASP A O 1
ATOM 857 N N . GLU A 1 104 ? 127.701 100.841 126.115 1.00 21.74 105 GLU A N 1
ATOM 858 C CA . GLU A 1 104 ? 127.445 100.582 124.705 1.00 31.60 105 GLU A CA 1
ATOM 859 C C . GLU A 1 104 ? 127.583 101.854 123.877 1.00 29.37 105 GLU A C 1
ATOM 860 O O . GLU A 1 104 ? 127.869 101.783 122.678 1.00 28.94 105 GLU A O 1
ATOM 866 N N . ASP A 1 105 ? 12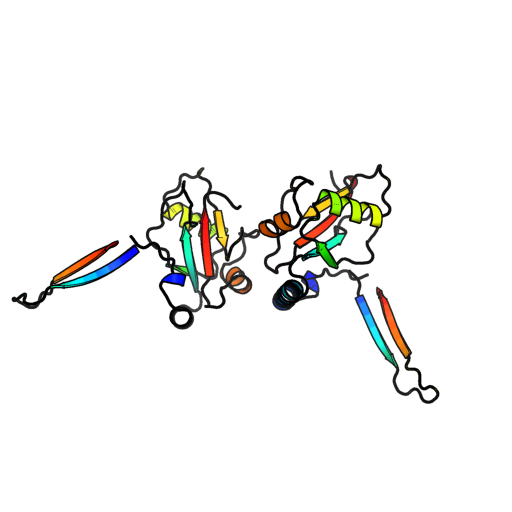7.365 103.024 124.484 1.00 24.68 106 ASP A N 1
ATOM 867 C CA . ASP A 1 105 ? 127.483 104.260 123.722 1.00 20.28 106 ASP A CA 1
ATOM 868 C C . ASP A 1 105 ? 128.912 104.767 123.622 1.00 19.44 106 ASP A C 1
ATOM 869 O O . ASP A 1 105 ? 129.143 105.766 122.935 1.00 24.70 106 ASP A O 1
ATOM 874 N N . GLY A 1 106 ? 129.872 104.137 124.297 1.00 20.22 107 GLY A N 1
ATOM 875 C CA . GLY A 1 106 ? 131.259 104.550 124.203 1.00 18.62 107 GLY A CA 1
ATOM 876 C C . GLY A 1 106 ? 131.758 105.413 125.347 1.00 21.90 107 GLY A C 1
ATOM 877 O O . GLY A 1 106 ? 132.972 105.650 125.442 1.00 20.49 107 GLY A O 1
ATOM 878 N N . PHE A 1 107 ? 130.872 105.902 126.201 1.00 20.74 108 PHE A N 1
ATOM 879 C CA . PHE A 1 107 ? 131.302 106.635 127.381 1.00 20.41 108 PHE A CA 1
ATOM 880 C C . PHE A 1 107 ? 131.592 105.663 128.512 1.00 21.30 108 PHE A C 1
ATOM 881 O O . PHE A 1 107 ? 131.130 104.521 128.514 1.00 24.71 108 PHE A O 1
ATOM 889 N N . LEU A 1 108 ? 132.380 106.135 129.473 1.00 18.57 109 LEU A N 1
ATOM 890 C CA . LEU A 1 108 ? 132.602 105.435 130.737 1.00 19.39 109 LEU A CA 1
ATOM 891 C C . LEU A 1 108 ? 131.837 106.194 131.813 1.00 16.16 109 LEU A C 1
ATOM 892 O O . LEU A 1 108 ? 132.096 107.380 132.034 1.00 20.93 109 LEU A O 1
ATOM 897 N N . TYR A 1 109 ? 130.905 105.514 132.478 1.00 17.20 110 TYR A N 1
ATOM 898 C CA . TYR A 1 109 ? 130.003 106.144 133.435 1.00 17.66 110 TYR A CA 1
ATOM 899 C C . TYR A 1 109 ? 130.412 105.807 134.857 1.00 19.19 110 TYR A C 1
ATOM 900 O O . TYR A 1 109 ? 130.617 104.634 135.188 1.00 20.82 110 TYR A O 1
ATOM 909 N N . MET A 1 110 ? 130.527 106.833 135.690 1.00 18.27 111 MET A N 1
ATOM 910 C CA . MET A 1 110 ? 130.791 106.617 137.105 1.00 18.66 111 MET A CA 1
ATOM 911 C C . MET A 1 110 ? 129.816 107.423 137.945 1.00 20.75 111 MET A C 1
ATOM 912 O O . MET A 1 110 ? 129.296 108.456 137.518 1.00 23.14 111 MET A O 1
ATOM 917 N N . VAL A 1 111 ? 129.572 106.928 139.159 1.00 25.38 112 VAL A N 1
ATOM 918 C CA . VAL A 1 111 ? 128.769 107.631 140.146 1.00 25.70 112 VAL A CA 1
ATOM 919 C C . VAL A 1 111 ? 129.535 107.629 141.459 1.00 24.49 112 VAL A C 1
ATOM 920 O O . VAL A 1 111 ? 130.210 106.651 141.797 1.00 28.79 112 VAL A O 1
ATOM 924 N N . TYR A 1 112 ? 129.453 108.732 142.185 1.00 28.30 113 TYR A N 1
ATOM 925 C CA . TYR A 1 112 ? 130.128 108.835 143.461 1.00 28.21 113 TYR A CA 1
ATOM 926 C C . TYR A 1 112 ? 129.093 108.927 144.572 1.00 30.36 113 TYR A C 1
ATOM 927 O O . TYR A 1 112 ? 128.034 109.545 144.402 1.00 29.41 113 TYR A O 1
ATOM 936 N N . ALA A 1 113 ? 129.418 108.307 145.706 1.00 31.79 114 ALA A N 1
ATOM 937 C CA . ALA A 1 113 ? 128.508 108.164 146.830 1.00 31.82 114 ALA A CA 1
ATOM 938 C C . ALA A 1 113 ? 129.335 108.025 148.094 1.00 33.46 114 ALA A C 1
ATOM 939 O O . ALA A 1 113 ? 130.550 107.812 148.040 1.00 30.68 114 ALA A O 1
ATOM 941 N N . SER A 1 114 ? 128.646 108.107 149.244 1.00 34.24 115 SER A N 1
ATOM 942 C CA . SER A 1 114 ? 129.275 107.973 150.551 1.00 37.01 115 SER A CA 1
ATOM 943 C C . SER A 1 114 ? 129.508 106.527 150.963 1.00 46.22 115 SER A C 1
ATOM 944 O O . SER A 1 114 ? 130.128 106.306 152.007 1.00 38.81 115 SER A O 1
ATOM 947 N N . GLN A 1 115 ? 129.045 105.544 150.189 1.00 48.61 116 GLN A N 1
ATOM 948 C CA . GLN A 1 115 ? 129.288 104.141 150.518 1.00 60.32 116 GLN A CA 1
ATOM 949 C C . GLN A 1 115 ? 129.176 103.306 149.248 1.00 54.20 116 GLN A C 1
ATOM 950 O O . GLN A 1 115 ? 128.713 103.786 148.208 1.00 53.10 116 GLN A O 1
ATOM 956 N N . GLU A 1 116 ? 129.622 102.043 149.340 1.00 48.10 117 GLU A N 1
ATOM 957 C CA . GLU A 1 116 ? 129.740 101.225 148.134 1.00 57.89 117 GLU A CA 1
ATOM 958 C C . GLU A 1 116 ? 128.492 100.413 147.821 1.00 66.55 117 GLU A C 1
ATOM 959 O O . GLU A 1 116 ? 128.286 100.040 146.660 1.00 74.26 117 GLU A O 1
ATOM 965 N N . THR A 1 117 ? 127.639 100.153 148.804 1.00 68.10 118 THR A N 1
ATOM 966 C CA . THR A 1 117 ? 126.420 99.396 148.538 1.00 76.21 118 THR A CA 1
ATOM 967 C C . THR A 1 117 ? 125.203 100.064 149.149 1.00 73.84 118 THR A C 1
ATOM 968 O O . THR A 1 117 ? 125.239 101.245 149.480 1.00 77.71 118 THR A O 1
ATOM 972 N N . PRO B 1 1 ? 144.469 66.865 135.549 1.00 71.86 2 PRO B N 1
ATOM 973 C CA . PRO B 1 1 ? 144.213 68.213 136.048 1.00 66.19 2 PRO B CA 1
ATOM 974 C C . PRO B 1 1 ? 144.524 69.271 134.994 1.00 61.78 2 PRO B C 1
ATOM 975 O O . PRO B 1 1 ? 145.228 69.005 134.020 1.00 58.78 2 PRO B O 1
ATOM 979 N N . SER B 1 2 ? 143.962 70.456 135.182 1.00 55.40 3 SER B N 1
ATOM 980 C CA . SER B 1 2 ? 144.362 71.642 134.442 1.00 68.43 3 SER B CA 1
ATOM 981 C C . SER B 1 2 ? 144.959 72.606 135.449 1.00 70.67 3 SER B C 1
ATOM 982 O O . SER B 1 2 ? 144.299 72.968 136.428 1.00 69.82 3 SER B O 1
ATOM 985 N N . GLU B 1 3 ? 146.204 73.013 135.211 1.00 77.69 4 GLU B N 1
ATOM 986 C CA . GLU B 1 3 ? 146.855 73.954 136.109 1.00 89.57 4 GLU B CA 1
ATOM 987 C C . GLU B 1 3 ? 146.419 75.396 135.876 1.00 80.74 4 GLU B C 1
ATOM 988 O O . GLU B 1 3 ? 146.638 76.239 136.752 1.00 80.41 4 GLU B O 1
ATOM 994 N N . LYS B 1 4 ? 145.811 75.702 134.732 1.00 71.21 5 LYS B N 1
ATOM 995 C CA . LYS B 1 4 ? 145.336 77.054 134.471 1.00 64.42 5 LYS B CA 1
ATOM 996 C C . LYS B 1 4 ? 143.910 77.194 134.984 1.00 56.70 5 LYS B C 1
ATOM 997 O O . LYS B 1 4 ? 143.128 76.242 134.946 1.00 50.15 5 LYS B O 1
ATOM 1003 N N . THR B 1 5 ? 143.598 78.371 135.515 1.00 50.63 6 THR B N 1
ATOM 1004 C CA . THR B 1 5 ? 142.260 78.683 135.980 1.00 51.43 6 THR B CA 1
ATOM 1005 C C . THR B 1 5 ? 141.339 79.021 134.812 1.00 53.38 6 THR B C 1
ATOM 1006 O O . THR B 1 5 ? 141.759 79.174 133.661 1.00 49.31 6 THR B O 1
ATOM 1010 N N . PHE B 1 6 ? 140.054 79.138 135.144 1.00 41.09 7 PHE B N 1
ATOM 1011 C CA . PHE B 1 6 ? 139.043 79.553 134.180 1.00 34.70 7 PHE B CA 1
ATOM 1012 C C . PHE B 1 6 ? 139.401 80.882 133.517 1.00 40.73 7 PHE B C 1
ATOM 1013 O O . PHE B 1 6 ? 139.270 81.030 132.297 1.00 40.05 7 PHE B O 1
ATOM 1021 N N . LYS B 1 7 ? 139.881 81.856 134.298 1.00 41.71 8 LYS B N 1
ATOM 1022 C CA . LYS B 1 7 ? 140.247 83.142 133.710 1.00 40.89 8 LYS B CA 1
ATOM 1023 C C . LYS B 1 7 ? 141.414 83.011 132.737 1.00 44.23 8 LYS B C 1
ATOM 1024 O O . LYS B 1 7 ? 141.493 83.764 131.757 1.00 43.18 8 LYS B O 1
ATOM 1030 N N . GLN B 1 8 ? 142.344 82.087 132.998 1.00 40.05 9 GLN B N 1
ATOM 1031 C CA . GLN B 1 8 ? 143.461 81.888 132.085 1.00 42.52 9 GLN B CA 1
ATOM 1032 C C . GLN B 1 8 ? 143.082 81.084 130.846 1.00 43.32 9 GLN B C 1
ATOM 1033 O O . GLN B 1 8 ? 143.879 81.023 129.903 1.00 43.63 9 GLN B O 1
ATOM 1039 N N . ARG B 1 9 ? 141.898 80.469 130.823 1.00 38.86 10 ARG B N 1
ATOM 1040 C CA . ARG B 1 9 ? 141.436 79.702 129.671 1.00 38.93 10 ARG B CA 1
ATOM 1041 C C . ARG B 1 9 ? 140.449 80.444 128.796 1.00 41.14 10 ARG B C 1
ATOM 1042 O O . ARG B 1 9 ? 140.205 80.006 127.667 1.00 39.04 10 ARG B O 1
ATOM 1050 N N . ARG B 1 10 ? 139.774 81.455 129.331 1.00 35.44 11 ARG B N 1
ATOM 1051 C CA . ARG B 1 10 ? 138.745 82.166 128.592 1.00 30.53 11 ARG B CA 1
ATOM 1052 C C . ARG B 1 10 ? 139.052 83.647 128.659 1.00 38.20 11 ARG B C 1
ATOM 1053 O O . ARG B 1 10 ? 139.394 84.165 129.726 1.00 38.46 11 ARG B O 1
ATOM 1061 N N . THR B 1 11 ? 138.961 84.312 127.512 1.00 35.34 12 THR B N 1
ATOM 1062 C CA . THR B 1 11 ? 139.147 85.749 127.447 1.00 37.14 12 THR B CA 1
ATOM 1063 C C . THR B 1 11 ? 138.032 86.470 128.199 1.00 26.94 12 THR B C 1
ATOM 1064 O O . THR B 1 11 ? 137.001 85.888 128.544 1.00 30.66 12 THR B O 1
ATOM 1068 N N . PHE B 1 12 ? 138.262 87.757 128.470 1.00 34.61 13 PHE B N 1
ATOM 1069 C CA . PHE B 1 12 ? 137.227 88.556 129.121 1.00 32.98 13 PHE B CA 1
ATOM 1070 C C . PHE B 1 12 ? 135.938 88.560 128.303 1.00 33.55 13 PHE B C 1
ATOM 1071 O O . PHE B 1 12 ? 134.846 88.387 128.858 1.00 30.23 13 PHE B O 1
ATOM 1079 N N . GLU B 1 13 ? 136.041 88.718 126.977 1.00 30.83 14 GLU B N 1
ATOM 1080 C CA . GLU B 1 13 ? 134.827 88.757 126.159 1.00 29.54 14 GLU B CA 1
ATOM 1081 C C . GLU B 1 13 ? 134.102 87.413 126.160 1.00 28.78 14 GLU B C 1
ATOM 1082 O O . GLU B 1 13 ? 132.866 87.375 126.133 1.00 33.09 14 GLU B O 1
ATOM 1088 N N . GLN B 1 14 ? 134.839 86.293 126.165 1.00 27.52 15 GLN B N 1
ATOM 1089 C CA . GLN B 1 14 ? 134.173 84.994 126.267 1.00 26.72 15 GLN B CA 1
ATOM 1090 C C . GLN B 1 14 ? 133.466 84.812 127.607 1.00 29.48 15 GLN B C 1
ATOM 1091 O O . GLN B 1 14 ? 132.368 84.247 127.658 1.00 26.31 15 GLN B O 1
ATOM 1097 N N . ARG B 1 15 ? 134.077 85.262 128.706 1.00 27.51 16 ARG B N 1
ATOM 1098 C CA . ARG B 1 15 ? 133.425 85.069 130.005 1.00 24.43 16 ARG B CA 1
ATOM 1099 C C . ARG B 1 15 ? 132.180 85.937 130.132 1.00 21.96 16 ARG B C 1
ATOM 1100 O O . ARG B 1 15 ? 131.143 85.482 130.628 1.00 22.19 16 ARG B O 1
ATOM 1108 N N . VAL B 1 16 ? 132.269 87.189 129.682 1.00 23.57 17 VAL B N 1
ATOM 1109 C CA . VAL B 1 16 ? 131.112 88.074 129.659 1.00 24.57 17 VAL B CA 1
ATOM 1110 C C . VAL B 1 16 ? 129.986 87.463 128.838 1.00 27.30 17 VAL B C 1
ATOM 1111 O O . VAL B 1 16 ? 128.808 87.523 129.217 1.00 26.08 17 VAL B O 1
ATOM 1115 N N . GLU B 1 17 ? 130.326 86.865 127.702 1.00 27.68 18 GLU B N 1
ATOM 1116 C CA . GLU B 1 17 ? 129.294 86.275 126.865 1.00 35.05 18 GLU B CA 1
ATOM 1117 C C . GLU B 1 17 ? 128.654 85.074 127.552 1.00 25.48 18 GLU B C 1
ATOM 1118 O O . GLU B 1 17 ? 127.429 84.910 127.509 1.00 28.40 18 GLU B O 1
ATOM 1124 N N . ASP B 1 18 ? 129.459 84.250 128.229 1.00 25.62 19 ASP B N 1
ATOM 1125 C CA . ASP B 1 18 ? 128.899 83.145 129.000 1.00 21.75 19 ASP B CA 1
ATOM 1126 C C . ASP B 1 18 ? 127.895 83.652 130.028 1.00 21.83 19 ASP B C 1
ATOM 1127 O O . ASP B 1 18 ? 126.793 83.109 130.158 1.00 22.34 19 ASP B O 1
ATOM 1132 N N . VAL B 1 19 ? 128.274 84.676 130.788 1.00 22.68 20 VAL B N 1
ATOM 1133 C CA . VAL B 1 19 ? 127.378 85.203 131.817 1.00 22.54 20 VAL B CA 1
ATOM 1134 C C . VAL B 1 19 ? 126.081 85.694 131.192 1.00 30.73 20 VAL B C 1
ATOM 1135 O O . VAL B 1 19 ? 124.987 85.478 131.731 1.00 28.27 20 VAL B O 1
ATOM 1139 N N . ARG B 1 20 ? 126.188 86.381 130.055 1.00 25.22 21 ARG B N 1
ATOM 1140 C CA . ARG B 1 20 ? 125.008 86.872 129.354 1.00 27.46 21 ARG B CA 1
ATOM 1141 C C . ARG B 1 20 ? 124.082 85.730 128.955 1.00 27.67 21 ARG B C 1
ATOM 1142 O O . ARG B 1 20 ? 122.858 85.824 129.111 1.00 29.38 21 ARG B O 1
ATOM 1150 N N . LEU B 1 21 ? 124.650 84.656 128.394 1.00 26.49 22 LEU B N 1
ATOM 1151 C CA . LEU B 1 21 ? 123.835 83.533 127.935 1.00 27.22 22 LEU B CA 1
ATOM 1152 C C . LEU B 1 21 ? 123.189 82.809 129.105 1.00 26.80 22 LEU B C 1
ATOM 1153 O O . LEU B 1 21 ? 122.002 82.463 129.058 1.00 28.48 22 LEU B O 1
ATOM 1158 N N . ILE B 1 22 ? 123.960 82.579 130.163 1.00 25.09 23 ILE B N 1
ATOM 1159 C CA . ILE B 1 22 ? 123.427 81.951 131.370 1.00 25.24 23 ILE B CA 1
ATOM 1160 C C . ILE B 1 22 ? 122.335 82.816 131.988 1.00 26.98 23 ILE B C 1
ATOM 1161 O O . ILE B 1 22 ? 121.286 82.310 132.415 1.00 31.63 23 ILE B O 1
ATOM 1166 N N . ARG B 1 23 ? 122.559 84.135 132.039 1.00 30.71 24 ARG B N 1
ATOM 1167 C CA . ARG B 1 23 ? 121.541 85.064 132.533 1.00 29.68 24 ARG B CA 1
ATOM 1168 C C . ARG B 1 23 ? 120.217 84.866 131.804 1.00 37.80 24 ARG B C 1
ATOM 1169 O O . ARG B 1 23 ? 119.141 84.925 132.413 1.00 38.50 24 ARG B O 1
ATOM 1177 N N . GLU B 1 24 ? 120.278 84.699 130.485 1.00 35.50 25 GLU B N 1
ATOM 1178 C CA . GLU B 1 24 ? 119.082 84.506 129.681 1.00 34.69 25 GLU B CA 1
ATOM 1179 C C . GLU B 1 24 ? 118.538 83.085 129.827 1.00 34.81 25 GLU B C 1
ATOM 1180 O O . GLU B 1 24 ? 117.318 82.893 129.861 1.00 37.48 25 GLU B O 1
ATOM 1186 N N . GLN B 1 25 ? 119.411 82.084 129.976 1.00 32.49 26 GLN B N 1
ATOM 1187 C CA . GLN B 1 25 ? 118.931 80.711 130.094 1.00 33.95 26 GLN B CA 1
ATOM 1188 C C . GLN B 1 25 ? 118.465 80.374 131.497 1.00 33.76 26 GLN B C 1
ATOM 1189 O O . GLN B 1 25 ? 117.519 79.594 131.643 1.00 44.86 26 GLN B O 1
ATOM 1195 N N . HIS B 1 26 ? 119.070 80.967 132.523 1.00 27.11 27 HIS B N 1
ATOM 1196 C CA . HIS B 1 26 ? 118.670 80.749 133.916 1.00 32.75 27 HIS B CA 1
ATOM 1197 C C . HIS B 1 26 ? 118.653 82.062 134.675 1.00 32.88 27 HIS B C 1
ATOM 1198 O O . HIS B 1 26 ? 119.578 82.373 135.437 1.00 32.54 27 HIS B O 1
ATOM 1205 N N . PRO B 1 27 ? 117.584 82.845 134.527 1.00 26.85 28 PRO B N 1
ATOM 1206 C CA . PRO B 1 27 ? 117.584 84.201 135.097 1.00 27.55 28 PRO B CA 1
ATOM 1207 C C . PRO B 1 27 ? 117.687 84.236 136.609 1.00 32.07 28 PRO B C 1
ATOM 1208 O O . PRO B 1 27 ? 118.078 85.279 137.149 1.00 30.47 28 PRO B O 1
ATOM 1212 N N . THR B 1 28 ? 117.388 83.144 137.319 1.00 31.29 29 THR B N 1
ATOM 1213 C CA . THR B 1 28 ? 117.474 83.171 138.775 1.00 33.27 29 THR B CA 1
ATOM 1214 C C . THR B 1 28 ? 118.682 82.423 139.317 1.00 35.53 29 THR B C 1
ATOM 1215 O O . THR B 1 28 ? 118.720 82.123 140.515 1.00 36.32 29 THR B O 1
ATOM 1219 N N . LYS B 1 29 ? 119.681 82.143 138.491 1.00 26.68 30 LYS B N 1
ATOM 1220 C CA . LYS B 1 29 ? 120.872 81.452 138.962 1.00 32.53 30 LYS B CA 1
ATOM 1221 C C . LYS B 1 29 ? 122.063 82.402 138.985 1.00 34.54 30 LYS B C 1
ATOM 1222 O O . LYS B 1 29 ? 122.146 83.355 138.199 1.00 27.97 30 LYS B O 1
ATOM 1228 N N . ILE B 1 30 ? 122.974 82.140 139.912 1.00 24.27 31 ILE B N 1
ATOM 1229 C CA . ILE B 1 30 ? 124.211 82.905 140.049 1.00 22.77 31 ILE B CA 1
ATOM 1230 C C . ILE B 1 30 ? 125.329 82.049 139.471 1.00 23.73 31 ILE B C 1
ATOM 1231 O O . ILE B 1 30 ? 125.468 80.886 139.874 1.00 23.57 31 ILE B O 1
ATOM 1236 N N . PRO B 1 31 ? 126.110 82.553 138.511 1.00 25.94 32 PRO B N 1
ATOM 1237 C CA . PRO B 1 31 ? 127.209 81.753 137.958 1.00 25.15 32 PRO B CA 1
ATOM 1238 C C . PRO B 1 31 ? 128.423 81.887 138.866 1.00 24.76 32 PRO B C 1
ATOM 1239 O O . PRO B 1 31 ? 128.910 82.991 139.105 1.00 25.10 32 PRO B O 1
ATOM 1243 N N . VAL B 1 32 ? 128.899 80.767 139.395 1.00 25.18 33 VAL B N 1
ATOM 1244 C CA . VAL B 1 32 ? 129.971 80.800 140.384 1.00 25.81 33 VAL B CA 1
ATOM 1245 C C . VAL B 1 32 ? 131.095 79.875 139.941 1.00 26.59 33 VAL B C 1
ATOM 1246 O O . VAL B 1 32 ? 130.852 78.718 139.570 1.00 26.15 33 VAL B O 1
ATOM 1250 N N . ILE B 1 33 ? 132.322 80.386 139.984 1.00 27.53 34 ILE B N 1
ATOM 1251 C CA . ILE B 1 33 ? 133.525 79.585 139.799 1.00 26.96 34 ILE B CA 1
ATOM 1252 C C . ILE B 1 33 ? 134.067 79.283 141.190 1.00 31.75 34 ILE B C 1
ATOM 1253 O O . ILE B 1 33 ? 134.390 80.203 141.951 1.00 30.29 34 ILE B O 1
ATOM 1258 N N . ILE B 1 34 ? 134.148 78.000 141.537 1.00 25.09 35 ILE B N 1
ATOM 1259 C CA . ILE B 1 34 ? 134.609 77.566 142.855 1.00 26.39 35 ILE B CA 1
ATOM 1260 C C . ILE B 1 34 ? 135.806 76.663 142.621 1.00 32.78 35 ILE B C 1
ATOM 1261 O O . ILE B 1 34 ? 135.662 75.533 142.132 1.00 33.67 35 ILE B O 1
ATOM 1266 N N . GLU B 1 35 ? 136.981 77.144 142.984 1.00 30.46 36 GLU B N 1
ATOM 1267 C CA . GLU B 1 35 ? 138.208 76.420 142.738 1.00 38.02 36 GLU B CA 1
ATOM 1268 C C . GLU B 1 35 ? 138.882 76.183 144.074 1.00 38.15 36 GLU B C 1
ATOM 1269 O O . GLU B 1 35 ? 138.660 76.917 145.034 1.00 31.94 36 GLU B O 1
ATOM 1275 N N . ARG B 1 36 ? 139.669 75.128 144.158 1.00 34.04 37 ARG B N 1
ATOM 1276 C CA . ARG B 1 36 ? 140.423 74.927 145.376 1.00 39.74 37 ARG B CA 1
ATOM 1277 C C . ARG B 1 36 ? 141.580 75.922 145.405 1.00 36.56 37 ARG B C 1
ATOM 1278 O O . ARG B 1 36 ? 142.284 76.100 144.408 1.00 38.17 37 ARG B O 1
ATOM 1286 N N . TYR B 1 37 ? 141.736 76.605 146.536 1.00 37.23 38 TYR B N 1
ATOM 1287 C CA . TYR B 1 37 ? 142.771 77.621 146.695 1.00 38.22 38 TYR B CA 1
ATOM 1288 C C . TYR B 1 37 ? 144.147 77.082 146.307 1.00 40.40 38 TYR B C 1
ATOM 1289 O O . TYR B 1 37 ? 144.470 75.924 146.577 1.00 41.99 38 TYR B O 1
ATOM 1298 N N . LYS B 1 38 ? 144.950 77.918 145.632 1.00 46.89 39 LYS B N 1
ATOM 1299 C CA . LYS B 1 38 ? 146.200 77.428 145.048 1.00 51.31 39 LYS B CA 1
ATOM 1300 C C . LYS B 1 38 ? 147.226 77.005 146.087 1.00 52.16 39 LYS B C 1
ATOM 1301 O O . LYS B 1 38 ? 148.148 76.254 145.750 1.00 51.86 39 LYS B O 1
ATOM 1307 N N . GLY B 1 39 ? 147.085 77.434 147.336 1.00 51.46 40 GLY B N 1
ATOM 1308 C CA . GLY B 1 39 ? 148.013 77.019 148.361 1.00 49.35 40 GLY B CA 1
ATOM 1309 C C . GLY B 1 39 ? 147.455 75.940 149.254 1.00 49.93 40 GLY B C 1
ATOM 1310 O O . GLY B 1 39 ? 148.081 75.596 150.265 1.00 52.58 40 GLY B O 1
ATOM 1311 N N . GLU B 1 40 ? 146.311 75.371 148.889 1.00 47.87 41 GLU B N 1
ATOM 1312 C CA . GLU B 1 40 ? 145.642 74.351 149.673 1.00 59.10 41 GLU B CA 1
ATOM 1313 C C . GLU B 1 40 ? 145.960 72.978 149.096 1.00 70.67 41 GLU B C 1
ATOM 1314 O O . GLU B 1 40 ? 145.866 72.773 147.881 1.00 70.28 41 GLU B O 1
ATOM 1320 N N . LYS B 1 41 ? 146.327 72.045 149.966 1.00 76.96 42 LYS B N 1
ATOM 1321 C CA . LYS B 1 41 ? 146.557 70.657 149.583 1.00 85.05 42 LYS B CA 1
ATOM 1322 C C . LYS B 1 41 ? 145.993 69.656 150.563 1.00 83.07 42 LYS B C 1
ATOM 1323 O O . LYS B 1 41 ? 145.935 68.467 150.227 1.00 87.55 42 LYS B O 1
ATOM 1329 N N . GLN B 1 42 ? 145.586 70.082 151.756 1.00 69.79 43 GLN B N 1
ATOM 1330 C CA . GLN B 1 42 ? 144.988 69.151 152.700 1.00 71.74 43 GLN B CA 1
ATOM 1331 C C . GLN B 1 42 ? 143.588 68.746 152.249 1.00 66.32 43 GLN B C 1
ATOM 1332 O O . GLN B 1 42 ? 143.218 67.571 152.347 1.00 66.33 43 GLN B O 1
ATOM 1338 N N . LEU B 1 43 ? 142.805 69.694 151.715 1.00 52.94 44 LEU B N 1
ATOM 1339 C CA . LEU B 1 43 ? 141.446 69.380 151.291 1.00 58.68 44 LEU B CA 1
ATOM 1340 C C . LEU B 1 43 ? 141.455 68.695 149.926 1.00 56.67 44 LEU B C 1
ATOM 1341 O O . LEU B 1 43 ? 142.377 68.897 149.129 1.00 62.23 44 LEU B O 1
ATOM 1346 N N . PRO B 1 44 ? 140.452 67.868 149.637 1.00 55.11 45 PRO B N 1
ATOM 1347 C CA . PRO B 1 44 ? 140.382 67.236 148.315 1.00 53.04 45 PRO B CA 1
ATOM 1348 C C . PRO B 1 44 ? 140.001 68.251 147.248 1.00 54.28 45 PRO B C 1
ATOM 1349 O O . PRO B 1 44 ? 139.595 69.379 147.530 1.00 56.78 45 PRO B O 1
ATOM 1353 N N . VAL B 1 45 ? 140.143 67.830 145.997 1.00 50.44 46 VAL B N 1
ATOM 1354 C CA . VAL B 1 45 ? 139.751 68.638 144.849 1.00 53.64 46 VAL B CA 1
ATOM 1355 C C . VAL B 1 45 ? 138.345 68.233 144.442 1.00 49.47 46 VAL B C 1
ATOM 1356 O O . VAL B 1 45 ? 138.032 67.039 144.356 1.00 48.70 46 VAL B O 1
ATOM 1360 N N . LEU B 1 46 ? 137.493 69.215 144.188 1.00 44.80 47 LEU B N 1
ATOM 1361 C CA . LEU B 1 46 ? 136.190 68.904 143.629 1.00 37.02 47 LEU B CA 1
ATOM 1362 C C . LEU B 1 46 ? 136.336 68.501 142.164 1.00 45.92 47 LEU B C 1
ATOM 1363 O O . LEU B 1 46 ? 137.233 68.966 141.455 1.00 42.42 47 LEU B O 1
ATOM 1368 N N . ASP B 1 47 ? 135.446 67.611 141.717 1.00 44.37 48 ASP B N 1
ATOM 1369 C CA . ASP B 1 47 ? 135.472 67.159 140.327 1.00 46.84 48 ASP B CA 1
ATOM 1370 C C . ASP B 1 47 ? 135.287 68.321 139.356 1.00 40.89 48 ASP B C 1
ATOM 1371 O O . ASP B 1 47 ? 135.926 68.358 138.300 1.00 55.05 48 ASP B O 1
ATOM 1376 N N . LYS B 1 48 ? 134.422 69.277 139.693 1.00 35.10 49 LYS B N 1
ATOM 1377 C CA . LYS B 1 48 ? 134.163 70.431 138.843 1.00 33.86 49 LYS B CA 1
ATOM 1378 C C . LYS B 1 48 ? 134.380 71.736 139.598 1.00 38.10 49 LYS B C 1
ATOM 1379 O O . LYS B 1 48 ? 134.459 71.770 140.832 1.00 29.85 49 LYS B O 1
ATOM 1385 N N . THR B 1 49 ? 134.564 72.805 138.812 1.00 28.06 50 THR B N 1
ATOM 1386 C CA . THR B 1 49 ? 134.780 74.152 139.323 1.00 27.12 50 THR B CA 1
ATOM 1387 C C . THR B 1 49 ? 133.727 75.157 138.861 1.00 25.37 50 THR B C 1
ATOM 1388 O O . THR B 1 49 ? 133.710 76.286 139.362 1.00 24.75 50 THR B O 1
ATOM 1392 N N . LYS B 1 50 ? 132.850 74.793 137.931 1.00 26.02 51 LYS B N 1
ATOM 1393 C CA . LYS B 1 50 ? 131.894 75.735 137.355 1.00 26.20 51 LYS B CA 1
ATOM 1394 C C . LYS B 1 50 ? 130.499 75.347 137.818 1.00 23.17 51 LYS B C 1
ATOM 1395 O O . LYS B 1 50 ? 130.074 74.206 137.601 1.00 25.21 51 LYS B O 1
ATOM 1401 N N . PHE B 1 51 ?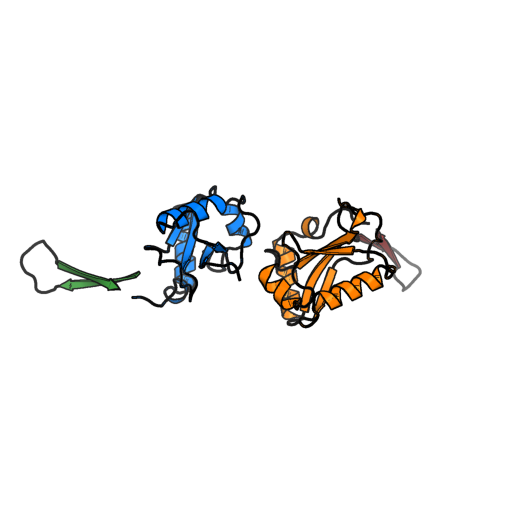 129.789 76.289 138.442 1.00 22.53 52 PHE B N 1
ATOM 1402 C CA . PHE B 1 51 ? 128.509 75.977 139.070 1.00 22.68 52 PHE B CA 1
ATOM 1403 C C . PHE B 1 51 ? 127.494 77.077 138.815 1.00 21.93 52 PHE B C 1
ATOM 1404 O O . PHE B 1 51 ? 127.844 78.224 138.565 1.00 25.65 52 PHE B O 1
ATOM 1412 N N . LEU B 1 52 ? 126.218 76.705 138.881 1.00 22.22 53 LEU B N 1
ATOM 1413 C CA . LEU B 1 52 ? 125.119 77.659 138.958 1.00 24.33 53 LEU B CA 1
ATOM 1414 C C . LEU B 1 52 ? 124.395 77.460 140.280 1.00 23.20 53 LEU B C 1
ATOM 1415 O O . LEU B 1 52 ? 124.031 76.332 140.614 1.00 25.59 53 LEU B O 1
ATOM 1420 N N . VAL B 1 53 ? 124.184 78.545 141.022 1.00 23.48 54 VAL B N 1
ATOM 1421 C CA . VAL B 1 53 ? 123.630 78.499 142.371 1.00 24.95 54 VAL B CA 1
ATOM 1422 C C . VAL B 1 53 ? 122.295 79.244 142.376 1.00 29.63 54 VAL B C 1
ATOM 1423 O O . VAL B 1 53 ? 122.238 80.380 141.900 1.00 30.28 54 VAL B O 1
ATOM 1427 N N . PRO B 1 54 ? 121.220 78.660 142.908 1.00 34.30 55 PRO B N 1
ATOM 1428 C CA . PRO B 1 54 ? 119.940 79.381 142.970 1.00 33.99 55 PRO B CA 1
ATOM 1429 C C . PRO B 1 54 ? 120.046 80.645 143.810 1.00 37.87 55 PRO B C 1
ATOM 1430 O O . PRO B 1 54 ? 120.774 80.692 144.806 1.00 30.95 55 PRO B O 1
ATOM 1434 N N . ASP B 1 55 ? 119.302 81.677 143.385 1.00 43.71 56 ASP B N 1
ATOM 1435 C CA . ASP B 1 55 ? 119.329 82.982 144.055 1.00 52.56 56 ASP B CA 1
ATOM 1436 C C . ASP B 1 55 ? 119.111 82.874 145.558 1.00 53.64 56 ASP B C 1
ATOM 1437 O O . ASP B 1 55 ? 119.754 83.585 146.342 1.00 49.14 56 ASP B O 1
ATOM 1442 N N . HIS B 1 56 ? 118.198 82.004 145.978 1.00 50.99 57 HIS B N 1
ATOM 1443 C CA . HIS B 1 56 ? 117.761 81.986 147.367 1.00 55.70 57 HIS B CA 1
ATOM 1444 C C . HIS B 1 56 ? 118.768 81.343 148.307 1.00 58.14 57 HIS B C 1
ATOM 1445 O O . HIS B 1 56 ? 118.677 81.552 149.522 1.00 61.91 57 HIS B O 1
ATOM 1452 N N . VAL B 1 57 ? 119.718 80.574 147.781 1.00 48.73 58 VAL B N 1
ATOM 1453 C CA . VAL B 1 57 ? 120.656 79.845 148.627 1.00 44.62 58 VAL B CA 1
ATOM 1454 C C . VAL B 1 57 ? 121.558 80.846 149.330 1.00 43.35 58 VAL B C 1
ATOM 1455 O O . VAL B 1 57 ? 122.231 81.658 148.685 1.00 46.31 58 VAL B O 1
ATOM 1459 N N . ASN B 1 58 ? 121.593 80.785 150.652 1.00 38.45 59 ASN B N 1
ATOM 1460 C CA . ASN B 1 58 ? 122.494 81.683 151.352 1.00 40.67 59 ASN B CA 1
ATOM 1461 C C . ASN B 1 58 ? 123.868 81.024 151.447 1.00 39.61 59 ASN B C 1
ATOM 1462 O O . ASN B 1 58 ? 124.046 79.851 151.111 1.00 38.02 59 ASN B O 1
ATOM 1467 N N . MET B 1 59 ? 124.850 81.795 151.913 1.00 33.54 60 MET B N 1
ATOM 1468 C CA . MET B 1 59 ? 126.217 81.287 151.961 1.00 31.99 60 MET B CA 1
ATOM 1469 C C . MET B 1 59 ? 126.301 80.057 152.857 1.00 32.94 60 MET B C 1
ATOM 1470 O O . MET B 1 59 ? 127.060 79.121 152.578 1.00 37.31 60 MET B O 1
ATOM 1475 N N . SER B 1 60 ? 125.523 80.048 153.940 1.00 35.56 61 SER B N 1
ATOM 1476 C CA . SER B 1 60 ? 125.485 78.894 154.833 1.00 37.40 61 SER B CA 1
ATOM 1477 C C . SER B 1 60 ? 125.129 77.617 154.086 1.00 36.50 61 SER B C 1
ATOM 1478 O O . SER B 1 60 ? 125.727 76.560 154.324 1.00 36.81 61 SER B O 1
ATOM 1481 N N . GLU B 1 61 ? 124.127 77.689 153.204 1.00 36.08 62 GLU B N 1
ATOM 1482 C CA . GLU B 1 61 ? 123.710 76.512 152.450 1.00 37.68 62 GLU B CA 1
ATOM 1483 C C . GLU B 1 61 ? 124.778 76.091 151.445 1.00 38.84 62 GLU B C 1
ATOM 1484 O O . GLU B 1 61 ? 125.002 74.892 151.233 1.00 33.63 62 GLU B O 1
ATOM 1490 N N . LEU B 1 62 ? 125.417 77.065 150.790 1.00 34.65 63 LEU B N 1
ATOM 1491 C CA . LEU B 1 62 ? 126.515 76.769 149.871 1.00 29.06 63 LEU B CA 1
ATOM 1492 C C . LEU B 1 62 ? 127.688 76.109 150.596 1.00 35.86 63 LEU B C 1
ATOM 1493 O O . LEU B 1 62 ? 128.261 75.126 150.107 1.00 32.15 63 LEU B O 1
ATOM 1498 N N . ILE B 1 63 ? 128.075 76.653 151.757 1.00 30.57 64 ILE B N 1
ATOM 1499 C CA . ILE B 1 63 ? 129.134 76.041 152.561 1.00 40.49 64 ILE B CA 1
ATOM 1500 C C . ILE B 1 63 ? 128.831 74.571 152.754 1.00 37.05 64 ILE B C 1
ATOM 1501 O O . ILE B 1 63 ? 129.699 73.692 152.643 1.00 33.79 64 ILE B O 1
ATOM 1506 N N . LYS B 1 64 ? 127.570 74.297 153.049 1.00 37.16 65 LYS B N 1
ATOM 1507 C CA . LYS B 1 64 ? 127.177 72.976 153.484 1.00 37.15 65 LYS B CA 1
ATOM 1508 C C . LYS B 1 64 ? 127.226 72.009 152.302 1.00 36.27 65 LYS B C 1
ATOM 1509 O O . LYS B 1 64 ? 127.631 70.849 152.441 1.00 38.01 65 LYS B O 1
ATOM 1515 N N . ILE B 1 65 ? 126.867 72.504 151.119 1.00 34.01 66 ILE B N 1
ATOM 1516 C CA . ILE B 1 65 ? 126.958 71.713 149.893 1.00 33.38 66 ILE B CA 1
ATOM 1517 C C . ILE B 1 65 ? 128.407 71.349 149.597 1.00 32.73 66 ILE B C 1
ATOM 1518 O O . ILE B 1 65 ? 128.731 70.194 149.298 1.00 38.91 66 ILE B O 1
ATOM 1523 N N . ILE B 1 66 ? 129.294 72.343 149.646 1.00 31.14 67 ILE B N 1
ATOM 1524 C CA . ILE B 1 66 ? 130.701 72.105 149.345 1.00 32.70 67 ILE B CA 1
ATOM 1525 C C . ILE B 1 66 ? 131.336 71.215 150.417 1.00 39.54 67 ILE B C 1
ATOM 1526 O O . ILE B 1 66 ? 132.100 70.294 150.102 1.00 37.18 67 ILE B O 1
ATOM 1531 N N . ARG B 1 67 ? 131.033 71.477 151.696 1.00 35.08 68 ARG B N 1
ATOM 1532 C CA . ARG B 1 67 ? 131.563 70.655 152.790 1.00 41.41 68 ARG B CA 1
ATOM 1533 C C . ARG B 1 67 ? 131.219 69.179 152.600 1.00 42.63 68 ARG B C 1
ATOM 1534 O O . ARG B 1 67 ? 132.059 68.297 152.818 1.00 47.27 68 ARG B O 1
ATOM 1542 N N . ARG B 1 68 ? 129.984 68.907 152.182 1.00 40.30 69 ARG B N 1
ATOM 1543 C CA . ARG B 1 68 ? 129.468 67.561 151.951 1.00 47.50 69 ARG B CA 1
ATOM 1544 C C . ARG B 1 68 ? 130.157 66.896 150.779 1.00 48.69 69 ARG B C 1
ATOM 1545 O O . ARG B 1 68 ? 130.511 65.711 150.834 1.00 52.73 69 ARG B O 1
ATOM 1553 N N . ARG B 1 69 ? 130.359 67.666 149.713 1.00 44.98 70 ARG B N 1
ATOM 1554 C CA . ARG B 1 69 ? 131.031 67.161 148.531 1.00 44.35 70 ARG B CA 1
ATOM 1555 C C . ARG B 1 69 ? 132.481 66.828 148.828 1.00 58.02 70 ARG B C 1
ATOM 1556 O O . ARG B 1 69 ? 133.031 65.872 148.269 1.00 53.75 70 ARG B O 1
ATOM 1564 N N . LEU B 1 70 ? 133.122 67.623 149.680 1.00 52.28 71 LEU B N 1
ATOM 1565 C CA . LEU B 1 70 ? 134.501 67.383 150.074 1.00 53.41 71 LEU B CA 1
ATOM 1566 C C . LEU B 1 70 ? 134.641 66.255 151.090 1.00 56.76 71 LEU B C 1
ATOM 1567 O O . LEU B 1 70 ? 135.769 65.954 151.500 1.00 58.36 71 LEU B O 1
ATOM 1572 N N . GLN B 1 71 ? 133.532 65.629 151.498 1.00 58.28 72 GLN B N 1
ATOM 1573 C CA . GLN B 1 71 ? 133.540 64.513 152.444 1.00 62.08 72 GLN B CA 1
ATOM 1574 C C . GLN B 1 71 ? 134.215 64.910 153.751 1.00 62.84 72 GLN B C 1
ATOM 1575 O O . GLN B 1 71 ? 134.902 64.106 154.389 1.00 66.12 72 GLN B O 1
ATOM 1581 N N . LEU B 1 72 ? 134.010 66.158 154.155 1.00 60.18 73 LEU B N 1
ATOM 1582 C CA . LEU B 1 72 ? 134.687 66.680 155.330 1.00 60.86 73 LEU B CA 1
ATOM 1583 C C . LEU B 1 72 ? 134.096 66.101 156.598 1.00 64.11 73 LEU B C 1
ATOM 1584 O O . LEU B 1 72 ? 132.877 65.972 156.739 1.00 64.38 73 LEU B O 1
ATOM 1589 N N . ASN B 1 73 ? 134.977 65.767 157.531 1.00 67.00 74 ASN B N 1
ATOM 1590 C CA . ASN B 1 73 ? 134.532 65.521 158.888 1.00 76.70 74 ASN B CA 1
ATOM 1591 C C . ASN B 1 73 ? 133.903 66.800 159.431 1.00 73.39 74 ASN B C 1
ATOM 1592 O O . ASN B 1 73 ? 134.336 67.908 159.105 1.00 64.58 74 ASN B O 1
ATOM 1597 N N . ALA B 1 74 ? 132.908 66.644 160.309 1.00 75.85 75 ALA B N 1
ATOM 1598 C CA . ALA B 1 74 ? 132.230 67.768 160.967 1.00 76.66 75 ALA B CA 1
ATOM 1599 C C . ALA B 1 74 ? 133.243 68.684 161.633 1.00 79.33 75 ALA B C 1
ATOM 1600 O O . ALA B 1 74 ? 132.984 69.867 161.915 1.00 71.69 75 ALA B O 1
ATOM 1602 N N . ASN B 1 75 ? 134.413 68.102 161.862 1.00 79.41 76 ASN B N 1
ATOM 1603 C CA . ASN B 1 75 ? 135.395 68.601 162.785 1.00 79.87 76 ASN B CA 1
ATOM 1604 C C . 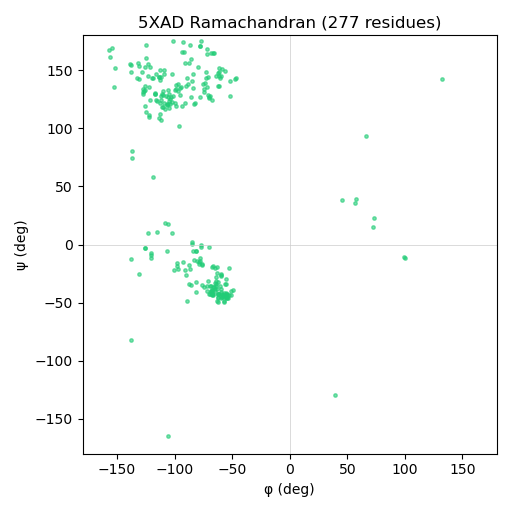ASN B 1 75 ? 136.351 69.555 162.071 1.00 76.24 76 ASN B C 1
ATOM 1605 O O . ASN B 1 75 ? 136.977 70.412 162.707 1.00 76.71 76 ASN B O 1
ATOM 1610 N N . GLN B 1 76 ? 136.497 69.360 160.754 1.00 70.44 77 GLN B N 1
ATOM 1611 C CA . GLN B 1 76 ? 137.379 70.151 159.902 1.00 70.94 77 GLN B CA 1
ATOM 1612 C C . GLN B 1 76 ? 136.856 71.571 159.715 1.00 69.87 77 GLN B C 1
ATOM 1613 O O . GLN B 1 76 ? 135.716 71.767 159.285 1.00 73.85 77 GLN B O 1
ATOM 1619 N N . ALA B 1 77 ? 137.689 72.565 160.008 1.00 64.88 78 ALA B N 1
ATOM 1620 C CA . ALA B 1 77 ? 137.356 73.949 159.698 1.00 60.68 78 ALA B CA 1
ATOM 1621 C C . ALA B 1 77 ? 137.816 74.277 158.281 1.00 57.06 78 ALA B C 1
ATOM 1622 O O . ALA B 1 77 ? 138.910 73.885 157.866 1.00 54.71 78 ALA B O 1
ATOM 1624 N N . PHE B 1 78 ? 136.981 75.000 157.538 1.00 50.81 79 PHE B N 1
ATOM 1625 C CA . PHE B 1 78 ? 137.312 75.344 156.159 1.00 50.12 79 PHE B CA 1
ATOM 1626 C C . PHE B 1 78 ? 136.633 76.655 155.797 1.00 46.48 79 PHE B C 1
ATOM 1627 O O . PHE B 1 78 ? 135.592 77.007 156.357 1.00 48.85 79 PHE B O 1
ATOM 1635 N N . PHE B 1 79 ? 137.252 77.382 154.866 1.00 44.99 80 PHE B N 1
ATOM 1636 C CA . PHE B 1 79 ? 136.783 78.684 154.419 1.00 43.21 80 PHE B CA 1
ATOM 1637 C C . PHE B 1 79 ? 136.338 78.613 152.969 1.00 41.57 80 PHE B C 1
ATOM 1638 O O . PHE B 1 79 ? 136.960 77.929 152.155 1.00 41.87 80 PHE B O 1
ATOM 1646 N N . LEU B 1 80 ? 135.290 79.360 152.656 1.00 40.22 81 LEU B N 1
ATOM 1647 C CA . LEU B 1 80 ? 134.896 79.658 151.286 1.00 39.03 81 LEU B CA 1
ATOM 1648 C C . LEU B 1 80 ? 135.159 81.151 151.118 1.00 47.41 81 LEU B C 1
ATOM 1649 O O . LEU B 1 80 ? 134.453 81.983 151.698 1.00 48.42 81 LEU B O 1
ATOM 1654 N N . LEU B 1 81 ? 136.209 81.479 150.372 1.00 39.13 82 LEU B N 1
ATOM 1655 C CA . LEU B 1 81 ? 136.710 82.841 150.247 1.00 39.55 82 LEU B CA 1
ATOM 1656 C C . LEU B 1 81 ? 136.279 83.418 148.907 1.00 39.13 82 LEU B C 1
ATOM 1657 O O . LEU B 1 81 ? 136.525 82.806 147.863 1.00 39.23 82 LEU B O 1
ATOM 1662 N N . VAL B 1 82 ? 135.638 84.583 148.930 1.00 39.05 83 VAL B N 1
ATOM 1663 C CA . VAL B 1 82 ? 135.174 85.229 147.708 1.00 39.20 83 VAL B CA 1
ATOM 1664 C C . VAL B 1 82 ? 136.213 86.246 147.254 1.00 40.71 83 VAL B C 1
ATOM 1665 O O . VAL B 1 82 ? 136.691 87.058 148.057 1.00 41.52 83 VAL B O 1
ATOM 1669 N N . ASN B 1 83 ? 136.609 86.148 145.979 1.00 41.48 84 ASN B N 1
ATOM 1670 C CA . ASN B 1 83 ? 137.366 87.160 145.243 1.00 67.88 84 ASN B CA 1
ATOM 1671 C C . ASN B 1 83 ? 138.435 87.819 146.102 1.00 60.27 84 ASN B C 1
ATOM 1672 O O . ASN B 1 83 ? 139.236 87.139 146.752 1.00 67.24 84 ASN B O 1
ATOM 1677 N N . GLY B 1 84 ? 138.444 89.150 146.100 1.00 51.48 85 GLY B N 1
ATOM 1678 C CA . GLY B 1 84 ? 139.184 89.917 147.079 1.00 53.51 85 GLY B CA 1
ATOM 1679 C C . GLY B 1 84 ? 138.184 90.756 147.847 1.00 54.59 85 GLY B C 1
ATOM 1680 O O . GLY B 1 84 ? 138.267 91.990 147.879 1.00 55.16 85 GLY B O 1
ATOM 1681 N N . HIS B 1 85 ? 137.220 90.076 148.463 1.00 47.89 86 HIS B N 1
ATOM 1682 C CA . HIS B 1 85 ? 136.261 90.686 149.366 1.00 44.77 86 HIS B CA 1
ATOM 1683 C C . HIS B 1 85 ? 136.315 89.989 150.721 1.00 47.04 86 HIS B C 1
ATOM 1684 O O . HIS B 1 85 ? 136.576 88.782 150.812 1.00 43.78 86 HIS B O 1
ATOM 1691 N N . SER B 1 86 ? 136.105 90.781 151.772 1.00 46.19 87 SER B N 1
ATOM 1692 C CA . SER B 1 86 ? 135.917 90.293 153.131 1.00 44.64 87 SER B CA 1
ATOM 1693 C C . SER B 1 86 ? 134.723 89.340 153.209 1.00 42.80 87 SER B C 1
ATOM 1694 O O . SER B 1 86 ? 133.745 89.447 152.460 1.00 42.03 87 SER B O 1
ATOM 1697 N N . MET B 1 87 ? 134.804 88.404 154.150 1.00 42.57 88 MET B N 1
ATOM 1698 C CA . MET B 1 87 ? 133.739 87.429 154.337 1.00 41.39 88 MET B CA 1
ATOM 1699 C C . MET B 1 87 ? 132.522 88.119 154.946 1.00 41.84 88 MET B C 1
ATOM 1700 O O . MET B 1 87 ? 132.665 89.007 155.789 1.00 43.28 88 MET B O 1
ATOM 1705 N N . VAL B 1 88 ? 131.337 87.810 154.418 1.00 40.96 89 VAL B N 1
ATOM 1706 C CA . VAL B 1 88 ? 130.084 88.361 154.929 1.00 41.67 89 VAL B CA 1
ATOM 1707 C C . VAL B 1 88 ? 129.385 87.328 155.807 1.00 45.57 89 VAL B C 1
ATOM 1708 O O . VAL B 1 88 ? 129.784 86.158 155.845 1.00 41.27 89 VAL B O 1
ATOM 1712 N N . SER B 1 89 ? 128.277 87.725 156.431 1.00 45.49 90 SER B N 1
ATOM 1713 C CA . SER B 1 89 ? 127.503 86.797 157.245 1.00 43.62 90 SER B CA 1
ATOM 1714 C C . SER B 1 89 ? 126.984 85.661 156.381 1.00 42.52 90 SER B C 1
ATOM 1715 O O . SER B 1 89 ? 126.536 85.873 155.250 1.00 41.74 90 SER B O 1
ATOM 1718 N N . VAL B 1 90 ? 127.084 84.437 156.908 1.00 42.86 91 VAL B N 1
ATOM 1719 C CA . VAL B 1 90 ? 126.625 83.270 156.165 1.00 43.62 91 VAL B CA 1
ATOM 1720 C C . VAL B 1 90 ? 125.111 83.224 156.039 1.00 50.27 91 VAL B C 1
ATOM 1721 O O . VAL B 1 90 ? 124.583 82.345 155.346 1.00 45.99 91 VAL B O 1
ATOM 1725 N N . SER B 1 91 ? 124.409 84.195 156.631 1.00 44.43 92 SER B N 1
ATOM 1726 C CA . SER B 1 91 ? 122.986 84.384 156.389 1.00 45.62 92 SER B CA 1
ATOM 1727 C C . SER B 1 91 ? 122.723 85.078 155.060 1.00 44.71 92 SER B C 1
ATOM 1728 O O . SER B 1 91 ? 121.576 85.101 154.601 1.00 45.78 92 SER B O 1
ATOM 1731 N N . THR B 1 92 ? 123.751 85.663 154.458 1.00 43.26 93 THR B N 1
ATOM 1732 C CA . THR B 1 92 ? 123.562 86.506 153.282 1.00 43.01 93 THR B CA 1
ATOM 1733 C C . THR B 1 92 ? 123.166 85.641 152.090 1.00 42.54 93 THR B C 1
ATOM 1734 O O . THR B 1 92 ? 123.839 84.642 151.811 1.00 41.43 93 THR B O 1
ATOM 1738 N N . PRO B 1 93 ? 122.070 85.950 151.400 1.00 43.74 94 PRO B N 1
ATOM 1739 C CA . PRO B 1 93 ? 121.752 85.211 150.167 1.00 44.95 94 PRO B CA 1
ATOM 1740 C C . PRO B 1 93 ? 122.807 85.443 149.093 1.00 42.43 94 PRO B C 1
ATOM 1741 O O . PRO B 1 93 ? 123.363 86.535 148.963 1.00 42.36 94 PRO B O 1
ATOM 1745 N N . ILE B 1 94 ? 123.071 84.394 148.304 1.00 37.25 95 ILE B N 1
ATOM 1746 C CA . ILE B 1 94 ? 124.144 84.461 147.313 1.00 34.27 95 ILE B CA 1
ATOM 1747 C C . ILE B 1 94 ? 123.850 85.516 146.256 1.00 32.68 95 ILE B C 1
ATOM 1748 O O . ILE B 1 94 ? 124.772 86.156 145.731 1.00 31.19 95 ILE B O 1
ATOM 1753 N N . SER B 1 95 ? 122.570 85.748 145.952 1.00 33.68 96 SER B N 1
ATOM 1754 C CA . SER B 1 95 ? 122.209 86.827 145.039 1.00 40.44 96 SER B CA 1
ATOM 1755 C C . SER B 1 95 ? 122.767 88.152 145.516 1.00 38.80 96 SER B C 1
ATOM 1756 O O . SER B 1 95 ? 123.143 89.016 144.715 1.00 32.11 96 SER B O 1
ATOM 1759 N N . GLU B 1 96 ? 122.833 88.325 146.821 1.00 34.60 97 GLU B N 1
ATOM 1760 C CA . GLU B 1 96 ? 123.166 89.626 147.353 1.00 35.44 97 GLU B CA 1
ATOM 1761 C C . GLU B 1 96 ? 124.694 89.743 147.446 1.00 35.66 97 GLU B C 1
ATOM 1762 O O . GLU B 1 96 ? 125.277 90.805 147.196 1.00 33.89 97 GLU B O 1
ATOM 1768 N N . VAL B 1 97 ? 125.353 88.619 147.734 1.00 33.46 98 VAL B N 1
ATOM 1769 C CA . VAL B 1 97 ? 126.797 88.505 147.541 1.00 32.23 98 VAL B CA 1
ATOM 1770 C C . VAL B 1 97 ? 127.168 88.769 146.084 1.00 30.21 98 VAL B C 1
ATOM 1771 O O . VAL B 1 97 ? 128.143 89.466 145.783 1.00 29.72 98 VAL B O 1
ATOM 1775 N N . TYR B 1 98 ? 126.419 88.172 145.161 1.00 29.41 99 TYR B N 1
ATOM 1776 C CA . TYR B 1 98 ? 126.708 88.369 143.743 1.00 27.91 99 TYR B CA 1
ATOM 1777 C C . TYR B 1 98 ? 126.693 89.842 143.378 1.00 32.81 99 TYR B C 1
ATOM 1778 O O . TYR B 1 98 ? 127.606 90.340 142.708 1.00 27.44 99 TYR B O 1
ATOM 1787 N N . GLU B 1 99 ? 125.678 90.568 143.851 1.00 29.68 100 GLU B N 1
ATOM 1788 C CA . GLU B 1 99 ? 125.509 91.954 143.437 1.00 43.71 100 GLU B CA 1
ATOM 1789 C C . GLU B 1 99 ? 126.676 92.828 143.891 1.00 43.99 100 GLU B C 1
ATOM 1790 O O . GLU B 1 99 ? 127.100 93.732 143.161 1.00 45.23 100 GLU B O 1
ATOM 1796 N N . SER B 1 100 ? 127.237 92.553 145.070 1.00 35.29 101 SER B N 1
ATOM 1797 C CA . SER B 1 100 ? 128.291 93.404 145.607 1.00 37.41 101 SER B CA 1
ATOM 1798 C C . SER B 1 100 ? 129.704 92.880 145.372 1.00 31.33 101 SER B C 1
ATOM 1799 O O . SER B 1 100 ? 130.662 93.636 145.567 1.00 37.40 101 SER B O 1
ATOM 1802 N N . GLU B 1 101 ? 129.874 91.608 145.013 1.00 29.79 102 GLU B N 1
ATOM 1803 C CA . GLU B 1 101 ? 131.201 91.002 144.992 1.00 29.41 102 GLU B CA 1
ATOM 1804 C C . GLU B 1 101 ? 131.572 90.353 143.661 1.00 34.18 102 GLU B C 1
ATOM 1805 O O . GLU B 1 101 ? 132.701 89.869 143.518 1.00 27.78 102 GLU B O 1
ATOM 1811 N N . LYS B 1 102 ? 130.668 90.344 142.685 1.00 26.83 103 LYS B N 1
ATOM 1812 C CA . LYS B 1 102 ? 130.948 89.723 141.401 1.00 25.71 103 LYS B CA 1
ATOM 1813 C C . LYS B 1 102 ? 132.131 90.401 140.713 1.00 27.80 103 LYS B C 1
ATOM 1814 O O . LYS B 1 102 ? 132.430 91.579 140.945 1.00 27.81 103 LYS B O 1
ATOM 1820 N N . ASP B 1 103 ? 132.835 89.620 139.895 1.00 26.52 104 ASP B N 1
ATOM 1821 C CA . ASP B 1 103 ? 133.936 90.097 139.070 1.00 25.93 104 ASP B CA 1
ATOM 1822 C C . ASP B 1 103 ? 133.404 91.015 137.969 1.00 31.53 104 ASP B C 1
ATOM 1823 O O . ASP B 1 103 ? 132.208 91.048 137.683 1.00 27.63 104 ASP B O 1
ATOM 1828 N N . GLU B 1 104 ? 134.310 91.772 137.345 1.00 26.89 105 GLU B N 1
ATOM 1829 C CA . GLU B 1 104 ? 133.901 92.600 136.214 1.00 27.90 105 GLU B CA 1
ATOM 1830 C C . GLU B 1 104 ? 133.323 91.760 135.085 1.00 31.26 105 GLU B C 1
ATOM 1831 O O . GLU B 1 104 ? 132.505 92.254 134.301 1.00 27.13 105 GLU B O 1
ATOM 1837 N N . ASP B 1 105 ? 133.730 90.497 134.979 1.00 28.99 106 ASP B N 1
ATOM 1838 C CA . ASP B 1 105 ? 133.242 89.679 133.878 1.00 31.34 106 ASP B CA 1
ATOM 1839 C C . ASP B 1 105 ? 131.858 89.099 134.127 1.00 31.55 106 ASP B C 1
ATOM 1840 O O . ASP B 1 105 ? 131.283 88.501 133.211 1.00 27.74 106 ASP B O 1
ATOM 1845 N N . GLY B 1 106 ? 131.299 89.282 135.317 1.00 25.63 107 GLY B N 1
ATOM 1846 C CA . GLY B 1 106 ? 129.971 88.787 135.625 1.00 24.54 107 GLY B CA 1
ATOM 1847 C C . GLY B 1 106 ? 129.946 87.498 136.421 1.00 32.10 107 GLY B C 1
ATOM 1848 O O . GLY B 1 106 ? 128.876 87.114 136.923 1.00 24.28 107 GLY B O 1
ATOM 1849 N N . PHE B 1 107 ? 131.085 86.831 136.562 1.00 27.16 108 PHE B N 1
ATOM 1850 C CA . PHE B 1 107 ? 131.171 85.641 137.392 1.00 27.07 108 PHE B CA 1
ATOM 1851 C C . PHE B 1 107 ? 131.487 86.027 138.832 1.00 27.81 108 PHE B C 1
ATOM 1852 O O . PHE B 1 107 ? 132.082 87.075 139.108 1.00 24.83 108 PHE B O 1
ATOM 1860 N N . LEU B 1 108 ? 131.107 85.140 139.746 1.00 25.75 109 LEU B N 1
ATOM 1861 C CA . LEU B 1 108 ? 131.452 85.219 141.157 1.00 31.89 109 LEU B CA 1
ATOM 1862 C C . LEU B 1 108 ? 132.506 84.147 141.399 1.00 24.07 109 LEU B C 1
ATOM 1863 O O . LEU B 1 108 ? 132.252 82.968 141.144 1.00 26.47 109 LEU B O 1
ATOM 1868 N N . TYR B 1 109 ? 133.690 84.550 141.851 1.00 25.82 110 TYR B N 1
ATOM 1869 C CA . TYR B 1 109 ? 134.813 83.630 141.990 1.00 23.95 110 TYR B CA 1
ATOM 1870 C C . TYR B 1 109 ? 135.026 83.328 143.462 1.00 23.54 110 TYR B C 1
ATOM 1871 O O . TYR B 1 109 ? 135.138 84.254 144.264 1.00 25.08 110 TYR B O 1
ATOM 1880 N N . MET B 1 110 ? 135.070 82.051 143.824 1.00 24.26 111 MET B N 1
ATOM 1881 C CA . MET B 1 110 ? 135.411 81.685 145.193 1.00 29.07 111 MET B CA 1
ATOM 1882 C C . MET B 1 110 ? 136.460 80.589 145.190 1.00 30.47 111 MET B C 1
ATOM 1883 O O . MET B 1 110 ? 136.580 79.826 144.232 1.00 32.69 111 ME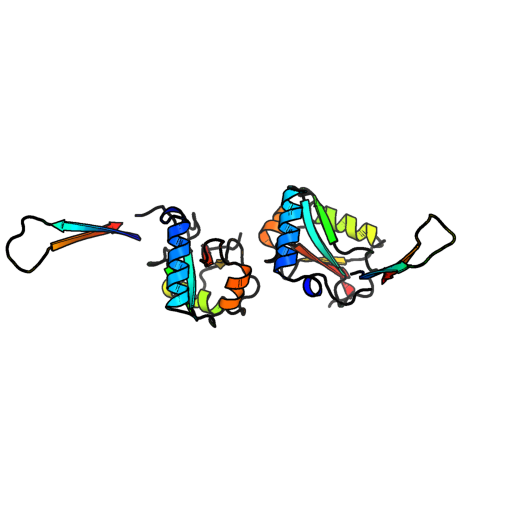T B O 1
ATOM 1888 N N . VAL B 1 111 ? 137.201 80.505 146.295 1.00 29.06 112 VAL B N 1
ATOM 1889 C CA . VAL B 1 111 ? 138.146 79.421 146.518 1.00 27.28 112 VAL B CA 1
ATOM 1890 C C . VAL B 1 111 ? 137.867 78.814 147.886 1.00 28.83 112 VAL B C 1
ATOM 1891 O O . VAL B 1 111 ? 137.377 79.489 148.795 1.00 29.72 112 VAL B O 1
ATOM 1895 N N . TYR B 1 112 ? 138.118 77.520 148.019 1.00 30.09 113 TYR B N 1
ATOM 1896 C CA . TYR B 1 112 ? 137.963 76.867 149.306 1.00 31.93 113 TYR B CA 1
ATOM 1897 C C . TYR B 1 112 ? 139.322 76.440 149.845 1.00 32.65 113 TYR B C 1
ATOM 1898 O O . TYR B 1 112 ? 140.227 76.081 149.082 1.00 32.20 113 TYR B O 1
ATOM 1907 N N . ALA B 1 113 ? 139.471 76.541 151.164 1.00 33.86 114 ALA B N 1
ATOM 1908 C CA . ALA B 1 113 ? 140.730 76.223 151.816 1.00 40.96 114 ALA B CA 1
ATOM 1909 C C . ALA B 1 113 ? 140.433 75.859 153.261 1.00 36.87 114 ALA B C 1
ATOM 1910 O O . ALA B 1 113 ? 139.362 76.171 153.788 1.00 37.52 114 ALA B O 1
ATOM 1912 N N . SER B 1 114 ? 141.384 75.179 153.888 1.00 38.24 115 SER B N 1
ATOM 1913 C CA . SER B 1 114 ? 141.274 74.840 155.298 1.00 40.65 115 SER B CA 1
ATOM 1914 C C . SER B 1 114 ? 141.904 75.939 156.152 1.00 44.77 115 SER B C 1
ATOM 1915 O O . SER B 1 114 ? 142.783 76.674 155.703 1.00 38.59 115 SER B O 1
ATOM 1918 N N . GLN B 1 115 ? 141.469 76.022 157.413 1.00 42.40 116 GLN B N 1
ATOM 1919 C CA . GLN B 1 115 ? 142.038 77.016 158.321 1.00 58.54 116 GLN B CA 1
ATOM 1920 C C . GLN B 1 115 ? 143.511 76.780 158.609 1.00 63.58 116 GLN B C 1
ATOM 1921 O O . GLN B 1 115 ? 144.207 77.713 159.030 1.00 74.07 116 GLN B O 1
ATOM 1927 N N . GLU B 1 116 ? 144.006 75.565 158.381 1.00 63.91 117 GLU B N 1
ATOM 1928 C CA . GLU B 1 116 ? 145.360 75.211 158.790 1.00 72.89 117 GLU B CA 1
ATOM 1929 C C . GLU B 1 116 ? 146.375 75.574 157.718 1.00 61.44 117 GLU B C 1
ATOM 1930 O O . GLU B 1 116 ? 147.573 75.680 158.011 1.00 54.70 117 GLU B O 1
ATOM 1936 N N . THR B 1 117 ? 145.906 75.789 156.486 1.00 51.28 118 THR B N 1
ATOM 1937 C CA . THR B 1 117 ? 146.752 76.308 155.421 1.00 40.16 118 THR B CA 1
ATOM 1938 C C . THR B 1 117 ? 147.326 77.678 155.773 1.00 45.12 118 THR B C 1
ATOM 1939 O O . THR B 1 117 ? 148.402 78.038 155.282 1.00 51.08 118 THR B O 1
ATOM 1943 N N . PHE B 1 118 ? 146.647 78.434 156.636 1.00 44.52 119 PHE B N 1
ATOM 1944 C CA . PHE B 1 118 ? 147.026 79.793 156.983 1.00 51.05 119 PHE B CA 1
ATOM 1945 C C . PHE B 1 118 ? 147.635 79.851 158.388 1.00 59.30 119 PHE B C 1
ATOM 1946 O O . PHE B 1 118 ? 148.010 78.818 158.962 1.00 60.03 119 PHE B O 1
ATOM 1954 N N . GLY B 1 119 ? 147.730 81.060 158.936 1.00 62.96 120 GLY B N 1
ATOM 1955 C CA . GLY B 1 119 ? 148.400 81.302 160.203 1.00 79.15 120 GLY B CA 1
ATOM 1956 C C . GLY B 1 119 ? 147.772 80.645 161.413 1.00 84.61 120 GLY B C 1
ATOM 1957 O O . GLY B 1 119 ? 148.286 79.645 161.918 1.00 81.71 120 GLY B O 1
ATOM 1958 N N . SER C 2 2 ? 122.872 122.972 136.174 1.00 62.07 11 SER C N 1
ATOM 1959 C CA . SER C 2 2 ? 123.809 122.376 135.225 1.00 66.32 11 SER C CA 1
ATOM 1960 C C . SER C 2 2 ? 123.235 122.418 133.809 1.00 57.93 11 SER C C 1
ATOM 1961 O O . SER C 2 2 ? 123.845 121.887 132.888 1.00 68.26 11 SER C O 1
ATOM 1964 N N . ILE C 2 3 ? 122.069 123.060 133.639 1.00 36.58 12 ILE C N 1
ATOM 1965 C CA . ILE C 2 3 ? 121.569 123.402 132.311 1.00 35.18 12 ILE C CA 1
ATOM 1966 C C . ILE C 2 3 ? 121.661 124.903 132.141 1.00 35.15 12 ILE C C 1
ATOM 1967 O O . ILE C 2 3 ? 121.500 125.674 133.090 1.00 32.59 12 ILE C O 1
ATOM 1972 N N . VAL C 2 4 ? 121.924 125.308 130.904 1.00 38.58 13 VAL C N 1
ATOM 1973 C CA . VAL C 2 4 ? 122.080 126.702 130.528 1.00 31.53 13 VAL C CA 1
ATOM 1974 C C . VAL C 2 4 ? 121.118 126.985 129.384 1.00 29.36 13 VAL C C 1
ATOM 1975 O O . VAL C 2 4 ? 121.003 126.180 128.452 1.00 31.81 13 VAL C O 1
ATOM 1979 N N . ASP C 2 5 ? 120.381 128.086 129.493 1.00 27.00 14 ASP C N 1
ATOM 1980 C CA . ASP C 2 5 ? 119.549 128.587 128.406 1.00 29.74 14 ASP C CA 1
ATOM 1981 C C . ASP C 2 5 ? 119.917 130.036 128.142 1.00 27.39 14 ASP C C 1
ATOM 1982 O O . ASP C 2 5 ? 119.757 130.888 129.017 1.00 28.38 14 ASP C O 1
ATOM 1987 N N . GLU C 2 6 ? 120.384 130.316 126.933 1.00 26.72 15 GLU C N 1
ATOM 1988 C CA . GLU C 2 6 ? 120.865 131.638 126.569 1.00 23.03 15 GLU C CA 1
ATOM 1989 C C . GLU C 2 6 ? 119.812 132.315 125.699 1.00 25.15 15 GLU C C 1
ATOM 1990 O O . GLU C 2 6 ? 119.414 131.768 124.672 1.00 28.71 15 GLU C O 1
ATOM 1996 N N . PHE C 2 7 ? 119.349 133.487 126.126 1.00 23.86 16 PHE C N 1
ATOM 1997 C CA . PHE C 2 7 ? 118.357 134.275 125.401 1.00 25.93 16 PHE C CA 1
ATOM 1998 C C . PHE C 2 7 ? 119.012 135.525 124.841 1.00 28.42 16 PHE C C 1
ATOM 1999 O O . PHE C 2 7 ? 119.748 136.210 125.554 1.00 32.95 16 PHE C O 1
ATOM 2007 N N . GLU C 2 8 ? 118.777 135.815 123.567 1.00 22.72 17 GLU C N 1
ATOM 2008 C CA . GLU C 2 8 ? 119.337 137.034 123.019 1.00 24.22 17 GLU C CA 1
ATOM 2009 C C . GLU C 2 8 ? 118.259 138.108 123.063 1.00 31.39 17 GLU C C 1
ATOM 2010 O O . GLU C 2 8 ? 117.092 137.826 122.795 1.00 27.60 17 GLU C O 1
ATOM 2016 N N . GLU C 2 9 ? 118.629 139.331 123.445 1.00 26.25 18 GLU C N 1
ATOM 2017 C CA . GLU C 2 9 ? 117.643 140.405 123.494 1.00 26.93 18 GLU C CA 1
ATOM 2018 C C . GLU C 2 9 ? 117.631 141.123 122.149 1.00 31.73 18 GLU C C 1
ATOM 2019 O O . GLU C 2 9 ? 118.666 141.598 121.678 1.00 34.20 18 GLU C O 1
ATOM 2025 N N . LEU C 2 10 ? 116.457 141.147 121.521 1.00 33.46 19 LEU C N 1
ATOM 2026 C CA . LEU C 2 10 ? 116.242 141.716 120.202 1.00 38.61 19 LEU C CA 1
ATOM 2027 C C . LEU C 2 10 ? 115.817 143.179 120.314 1.00 44.67 19 LEU C C 1
ATOM 2028 O O . LEU C 2 10 ? 115.420 143.663 121.375 1.00 44.58 19 LEU C O 1
ATOM 2033 N N . GLY C 2 11 ? 115.887 143.883 119.188 1.00 52.07 20 GLY C N 1
ATOM 2034 C CA . GLY C 2 11 ? 115.415 145.251 119.151 1.00 70.08 20 GLY C CA 1
ATOM 2035 C C . GLY C 2 11 ? 116.319 146.202 119.887 1.00 85.31 20 GLY C C 1
ATOM 2036 O O . GLY C 2 11 ? 115.921 147.334 120.178 1.00 90.67 20 GLY C O 1
ATOM 2037 N N . GLU C 2 12 ? 117.536 145.765 120.194 1.00 91.38 21 GLU C N 1
ATOM 2038 C CA . GLU C 2 12 ? 118.516 146.566 120.916 1.00 100.82 21 GLU C CA 1
ATOM 2039 C C . GLU C 2 12 ? 119.462 147.230 119.920 1.00 115.42 21 GLU C C 1
ATOM 2040 O O . GLU C 2 12 ? 120.379 146.591 119.394 1.00 118.48 21 GLU C O 1
ATOM 2046 N N . GLN C 2 13 ? 119.225 148.515 119.663 1.00 121.92 22 GLN C N 1
ATOM 2047 C CA . GLN C 2 13 ? 120.107 149.369 118.882 1.00 128.16 22 GLN C CA 1
ATOM 2048 C C . GLN C 2 13 ? 120.430 150.489 119.848 1.00 138.66 22 GLN C C 1
ATOM 2049 O O . GLN C 2 13 ? 119.520 150.995 120.512 1.00 146.65 22 GLN C O 1
ATOM 2055 N N . GLU C 2 14 ? 121.686 150.900 119.934 1.00 136.34 23 GLU C N 1
ATOM 2056 C CA . GLU C 2 14 ? 122.804 150.428 119.150 1.00 129.33 23 GLU C CA 1
ATOM 2057 C C . GLU C 2 14 ? 123.974 149.930 120.018 1.00 126.44 23 GLU C C 1
ATOM 2058 O O . GLU C 2 14 ? 123.952 150.126 121.236 1.00 124.55 23 GLU C O 1
ATOM 2064 N N . SER C 2 15 ? 125.001 149.308 119.423 1.00 123.02 24 SER C N 1
ATOM 2065 C CA . SER C 2 15 ? 125.115 149.051 117.981 1.00 118.95 24 SER C CA 1
ATOM 2066 C C . SER C 2 15 ? 125.638 147.682 117.640 1.00 103.33 24 SER C C 1
ATOM 2067 O O . SER C 2 15 ? 124.892 146.754 117.332 1.00 95.20 24 SER C O 1
ATOM 2070 N N . ASP C 2 16 ? 126.957 147.589 117.691 1.00 100.80 25 ASP C N 1
ATOM 2071 C CA . ASP C 2 16 ? 127.657 146.354 117.409 1.00 89.71 25 ASP C CA 1
ATOM 2072 C C . ASP C 2 16 ? 127.749 145.444 118.625 1.00 70.00 25 ASP C C 1
ATOM 2073 O O . ASP C 2 16 ? 128.366 144.378 118.535 1.00 58.81 25 ASP C O 1
ATOM 2078 N N . ILE C 2 17 ? 127.173 145.835 119.758 1.00 61.89 26 ILE C N 1
ATOM 2079 C CA . ILE C 2 17 ? 127.175 145.004 120.955 1.00 54.81 26 ILE C CA 1
ATOM 2080 C C . ILE C 2 17 ? 125.823 144.325 121.097 1.00 52.68 26 ILE C C 1
ATOM 2081 O O . ILE C 2 17 ? 124.778 144.986 121.068 1.00 56.05 26 ILE C O 1
ATOM 2086 N N . ASP C 2 18 ? 125.848 143.008 121.263 1.00 43.82 27 ASP C N 1
ATOM 2087 C CA . ASP C 2 18 ? 124.660 142.196 121.499 1.00 38.93 27 ASP C CA 1
ATOM 2088 C C . ASP C 2 18 ? 124.522 141.815 122.961 1.00 34.93 27 ASP C C 1
ATOM 2089 O O . ASP C 2 18 ? 125.526 141.659 123.667 1.00 34.29 27 ASP C O 1
ATOM 2094 N N . GLU C 2 19 ? 123.276 141.718 123.423 1.00 32.98 28 GLU C N 1
ATOM 2095 C CA . GLU C 2 19 ? 123.002 141.281 124.790 1.00 39.29 28 GLU C CA 1
ATOM 2096 C C . GLU C 2 19 ? 122.357 139.912 124.909 1.00 32.45 28 GLU C C 1
ATOM 2097 O O . GLU C 2 19 ? 121.330 139.608 124.296 1.00 31.52 28 GLU C O 1
ATOM 2103 N N . PHE C 2 20 ? 122.973 139.113 125.741 1.00 29.91 29 PHE C N 1
ATOM 2104 C CA . PHE C 2 20 ? 122.465 137.807 126.023 1.00 31.79 29 PHE C CA 1
ATOM 2105 C C . PHE C 2 20 ? 122.161 137.732 127.505 1.00 36.06 29 PHE C C 1
ATOM 2106 O O . PHE C 2 20 ? 122.836 138.359 128.331 1.00 33.47 29 PHE C O 1
ATOM 2114 N N . ASP C 2 21 ? 121.092 137.031 127.814 1.00 28.61 30 ASP C N 1
ATOM 2115 C CA . ASP C 2 21 ? 120.758 136.686 129.182 1.00 25.84 30 ASP C CA 1
ATOM 2116 C C . ASP C 2 21 ? 120.965 135.191 129.321 1.00 24.81 30 ASP C C 1
ATOM 2117 O O . ASP C 2 21 ? 120.297 134.408 128.644 1.00 30.00 30 ASP C O 1
ATOM 2122 N N . LEU C 2 22 ? 121.873 134.802 130.204 1.00 25.79 31 LEU C N 1
ATOM 2123 C CA . LEU C 2 22 ? 122.264 133.412 130.368 1.00 31.00 31 LEU C CA 1
ATOM 2124 C C . LEU C 2 22 ? 121.614 132.923 131.657 1.00 35.07 31 LEU C C 1
ATOM 2125 O O . LEU C 2 22 ? 121.867 133.476 132.731 1.00 31.67 31 LEU C O 1
ATOM 2130 N N . LEU C 2 23 ? 120.734 131.936 131.540 1.00 29.15 32 LEU C N 1
ATOM 2131 C CA . LEU C 2 23 ? 120.061 131.366 132.697 1.00 25.40 32 LEU C CA 1
ATOM 2132 C C . LEU C 2 23 ? 120.712 130.028 132.985 1.00 26.39 32 LEU C C 1
ATOM 2133 O O . LEU C 2 23 ? 120.701 129.131 132.138 1.00 30.20 32 LEU C O 1
ATOM 2138 N N . GLU C 2 24 ? 121.254 129.895 134.176 1.00 29.79 33 GLU C N 1
ATOM 2139 C CA . GLU C 2 24 ? 121.945 128.690 134.579 1.00 31.67 33 GLU C CA 1
ATOM 2140 C C . GLU C 2 24 ? 121.121 128.040 135.683 1.00 36.23 33 GLU C C 1
ATOM 2141 O O . GLU C 2 24 ? 121.007 128.585 136.786 1.00 30.42 33 GLU C O 1
ATOM 2147 N N . GLY C 2 25 ? 120.552 126.881 135.379 1.00 42.09 34 GLY C N 1
ATOM 2148 C CA . GLY C 2 25 ? 119.753 126.136 136.333 1.00 46.18 34 GLY C CA 1
ATOM 2149 C C . GLY C 2 25 ? 120.231 124.704 136.397 1.00 47.86 34 GLY C C 1
ATOM 2150 O O . GLY C 2 25 ? 121.263 124.356 135.839 1.00 59.24 34 GLY C O 1
ATOM 2151 N N . GLY D 2 1 ? 140.900 73.023 137.578 1.00 68.01 10 GLY D N 1
ATOM 2152 C CA . GLY D 2 1 ? 139.971 72.675 136.520 1.00 66.62 10 GLY D CA 1
ATOM 2153 C C . GLY D 2 1 ? 140.300 71.354 135.853 1.00 64.46 10 GLY D C 1
ATOM 2154 O O . GLY D 2 1 ? 141.248 70.670 136.238 1.00 59.76 10 GLY D O 1
ATOM 2155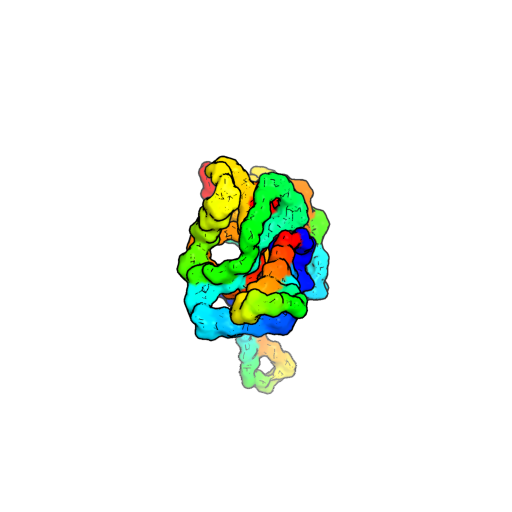 N N . SER D 2 2 ? 139.503 70.992 134.852 1.00 58.87 11 SER D N 1
ATOM 2156 C CA . SER D 2 2 ? 139.699 69.775 134.080 1.00 54.68 11 SER D CA 1
ATOM 2157 C C . SER D 2 2 ? 139.946 70.137 132.628 1.00 58.15 11 SER D C 1
ATOM 2158 O O . SER D 2 2 ? 139.355 71.091 132.110 1.00 58.77 11 SER D O 1
ATOM 2161 N N . ILE D 2 3 ? 140.827 69.386 131.972 1.00 42.25 12 ILE D N 1
ATOM 2162 C CA . ILE D 2 3 ? 140.957 69.449 130.525 1.00 33.54 12 ILE D CA 1
ATOM 2163 C C . ILE D 2 3 ? 140.485 68.134 129.930 1.00 34.48 12 ILE D C 1
ATOM 2164 O O . ILE D 2 3 ? 140.716 67.055 130.491 1.00 31.03 12 ILE D O 1
ATOM 2169 N N . VAL D 2 4 ? 139.806 68.233 128.795 1.00 27.29 13 VAL D N 1
ATOM 2170 C CA . VAL D 2 4 ? 139.311 67.073 128.073 1.00 28.78 13 VAL D CA 1
ATOM 2171 C C . VAL D 2 4 ? 139.802 67.215 126.645 1.00 29.56 13 VAL D C 1
ATOM 2172 O O . VAL D 2 4 ? 139.643 68.277 126.032 1.00 32.17 13 VAL D O 1
ATOM 2176 N N . ASP D 2 5 ? 140.414 66.166 126.124 1.00 28.57 14 ASP D N 1
ATOM 2177 C CA . ASP D 2 5 ? 140.827 66.145 124.726 1.00 29.90 14 ASP D CA 1
ATOM 2178 C C . ASP D 2 5 ? 140.210 64.920 124.078 1.00 26.77 14 ASP D C 1
ATOM 2179 O O . ASP D 2 5 ? 140.560 63.789 124.429 1.00 31.46 14 ASP D O 1
ATOM 2184 N N . GLU D 2 6 ? 139.300 65.142 123.133 1.00 29.32 15 GLU D N 1
ATOM 2185 C CA . GLU D 2 6 ? 138.554 64.065 122.493 1.00 26.15 15 GLU D CA 1
ATOM 2186 C C . GLU D 2 6 ? 139.039 63.920 121.057 1.00 25.98 15 GLU D C 1
ATOM 2187 O O . GLU D 2 6 ? 138.953 64.874 120.278 1.00 28.85 15 GLU D O 1
ATOM 2193 N N . PHE D 2 7 ? 139.523 62.731 120.704 1.00 26.12 16 PHE D N 1
ATOM 2194 C CA . PHE D 2 7 ? 140.045 62.462 119.374 1.00 29.99 16 PHE D CA 1
ATOM 2195 C C . PHE D 2 7 ? 139.103 61.507 118.660 1.00 35.20 16 PHE D C 1
ATOM 2196 O O . PHE D 2 7 ? 138.769 60.441 119.191 1.00 30.42 16 PHE D O 1
ATOM 2204 N N . GLU D 2 8 ? 138.705 61.856 117.445 1.00 30.63 17 GLU D N 1
ATOM 2205 C CA . GLU D 2 8 ? 137.812 60.976 116.714 1.00 28.52 17 GLU D CA 1
ATOM 2206 C C . GLU D 2 8 ? 138.647 60.077 115.825 1.00 26.82 17 GLU D C 1
ATOM 2207 O O . GLU D 2 8 ? 139.577 60.536 115.154 1.00 26.16 17 GLU D O 1
ATOM 2213 N N . GLU D 2 9 ? 138.310 58.797 115.814 1.00 28.89 18 GLU D N 1
ATOM 2214 C CA . GLU D 2 9 ? 139.094 57.815 115.082 1.00 29.23 18 GLU D CA 1
ATOM 2215 C C . GLU D 2 9 ? 138.512 57.635 113.687 1.00 32.75 18 GLU D C 1
ATOM 2216 O O . GLU D 2 9 ? 137.347 57.261 113.532 1.00 30.48 18 GLU D O 1
ATOM 2222 N N . LEU D 2 10 ? 139.321 57.924 112.679 1.00 30.87 19 LEU D N 1
ATOM 2223 C CA . LEU D 2 10 ? 138.886 57.895 111.296 1.00 32.61 19 LEU D CA 1
ATOM 2224 C C . LEU D 2 10 ? 139.179 56.531 110.676 1.00 33.28 19 LEU D C 1
ATOM 2225 O O . LEU D 2 10 ? 139.906 55.705 111.237 1.00 34.37 19 LEU D O 1
ATOM 2230 N N . GLY D 2 11 ? 138.568 56.279 109.519 1.00 34.95 20 GLY D N 1
ATOM 2231 C CA . GLY D 2 11 ? 138.983 55.132 108.736 1.00 37.43 20 GLY D CA 1
ATOM 2232 C C . GLY D 2 11 ? 138.592 53.764 109.242 1.00 35.51 20 GLY D C 1
ATOM 2233 O O . GLY D 2 11 ? 139.234 52.783 108.871 1.00 39.40 20 GLY D O 1
ATOM 2234 N N . GLU D 2 12 ? 137.550 53.651 110.055 1.00 34.60 21 GLU D N 1
ATOM 2235 C CA . GLU D 2 12 ? 137.159 52.362 110.616 1.00 35.85 21 GLU D CA 1
ATOM 2236 C C . GLU D 2 12 ? 136.244 51.689 109.590 1.00 35.93 21 GLU D C 1
ATOM 2237 O O . GLU D 2 12 ? 135.278 52.295 109.112 1.00 36.74 21 GLU D O 1
ATOM 2243 N N . GLN D 2 13 ? 136.582 50.458 109.214 1.00 36.71 22 GLN D N 1
ATOM 2244 C CA . GLN D 2 13 ? 135.929 49.771 108.107 1.00 38.59 22 GLN D CA 1
ATOM 2245 C C . GLN D 2 13 ? 135.157 48.526 108.521 1.00 38.72 22 GLN D C 1
ATOM 2246 O O . GLN D 2 13 ? 134.718 47.768 107.653 1.00 40.37 22 GLN D O 1
ATOM 2252 N N . GLU D 2 14 ? 134.952 48.289 109.808 1.00 37.27 23 GLU D N 1
ATOM 2253 C CA . GLU D 2 14 ? 134.284 47.056 110.195 1.00 37.67 23 GLU D CA 1
ATOM 2254 C C . GLU D 2 14 ? 132.995 47.277 110.965 1.00 37.23 23 GLU D C 1
ATOM 2255 O O . GLU D 2 14 ? 132.222 46.324 111.123 1.00 37.96 23 GLU D O 1
ATOM 2261 N N . SER D 2 15 ? 132.722 48.500 111.411 1.00 36.33 24 SER D N 1
ATOM 2262 C CA . SER D 2 15 ? 131.658 48.738 112.370 1.00 35.93 24 SER D CA 1
ATOM 2263 C C . SER D 2 15 ? 130.859 49.982 112.003 1.00 36.42 24 SER D C 1
ATOM 2264 O O . SER D 2 15 ? 131.385 50.928 111.409 1.00 36.41 24 SER D O 1
ATOM 2267 N N . ASP D 2 16 ? 129.569 49.953 112.339 1.00 37.16 25 ASP D N 1
ATOM 2268 C CA . ASP D 2 16 ? 128.689 51.115 112.267 1.00 39.82 25 ASP D CA 1
ATOM 2269 C C . ASP D 2 16 ? 128.775 51.964 113.522 1.00 36.55 25 ASP D C 1
ATOM 2270 O O . ASP D 2 16 ? 128.096 52.988 113.615 1.00 37.17 25 ASP D O 1
ATOM 2275 N N . ILE D 2 17 ? 129.604 51.566 114.472 1.00 35.04 26 ILE D N 1
ATOM 2276 C CA . ILE D 2 17 ? 129.802 52.297 115.716 1.00 33.89 26 ILE D CA 1
ATOM 2277 C C . ILE D 2 17 ? 131.071 53.114 115.563 1.00 39.63 26 ILE D C 1
ATOM 2278 O O . ILE D 2 17 ? 132.079 52.607 115.061 1.00 32.35 26 ILE D O 1
ATOM 2283 N N . ASP D 2 18 ? 131.019 54.385 115.943 1.00 32.46 27 ASP D N 1
ATOM 2284 C CA . ASP D 2 18 ? 132.201 55.226 115.880 1.00 31.48 27 ASP D CA 1
ATOM 2285 C C . ASP D 2 18 ? 132.832 55.307 117.259 1.00 30.12 27 ASP D C 1
ATOM 2286 O O . ASP D 2 18 ? 132.129 55.501 118.251 1.00 30.19 27 ASP D O 1
ATOM 2291 N N . GLU D 2 19 ? 134.159 55.213 117.310 1.00 29.16 28 GLU D N 1
ATOM 2292 C CA . GLU D 2 19 ? 134.892 55.281 118.565 1.00 31.80 28 GLU D CA 1
ATOM 2293 C C . GLU D 2 19 ? 135.576 56.632 118.666 1.00 32.67 28 GLU D C 1
ATOM 2294 O O . GLU D 2 19 ? 136.206 57.086 117.707 1.00 27.68 28 GLU D O 1
ATOM 2300 N N . PHE D 2 20 ? 135.432 57.269 119.819 1.00 37.30 29 PHE D N 1
ATOM 2301 C CA . PHE D 2 20 ? 136.139 58.496 120.138 1.00 33.31 29 PHE D CA 1
ATOM 2302 C C . PHE D 2 20 ? 137.048 58.192 121.315 1.00 35.39 29 PHE D C 1
ATOM 2303 O O . PHE D 2 20 ? 136.706 57.386 122.188 1.00 29.85 29 PHE D O 1
ATOM 2311 N N . ASP D 2 21 ? 138.196 58.841 121.342 1.00 32.59 30 ASP D N 1
ATOM 2312 C CA . ASP D 2 21 ? 139.161 58.654 122.411 1.00 24.62 30 ASP D CA 1
ATOM 2313 C C . ASP D 2 21 ? 139.190 59.890 123.290 1.00 25.40 30 ASP D C 1
ATOM 2314 O O . ASP D 2 21 ? 139.582 60.964 122.833 1.00 26.17 30 ASP D O 1
ATOM 2319 N N . LEU D 2 22 ? 138.814 59.733 124.559 1.00 25.53 31 LEU D N 1
ATOM 2320 C CA . LEU D 2 22 ? 138.659 60.862 125.464 1.00 29.60 31 LEU D CA 1
ATOM 2321 C C . LEU D 2 22 ? 139.751 60.816 126.520 1.00 27.51 31 LEU D C 1
ATOM 2322 O O . LEU D 2 22 ? 139.846 59.845 127.270 1.00 28.49 31 LEU D O 1
ATOM 2327 N N . LEU D 2 23 ? 140.592 61.840 126.549 1.00 28.03 32 LEU D N 1
ATOM 2328 C CA . LEU D 2 23 ? 141.622 61.971 127.564 1.00 29.01 32 LEU D CA 1
ATOM 2329 C C . LEU D 2 23 ? 141.183 63.059 128.530 1.00 29.94 32 LEU D C 1
ATOM 2330 O O . LEU D 2 23 ? 140.952 64.197 128.122 1.00 30.43 32 LEU D O 1
ATOM 2335 N N . GLU D 2 24 ? 141.056 62.690 129.800 1.00 30.55 33 GLU D N 1
ATOM 2336 C CA . GLU D 2 24 ? 140.669 63.571 130.899 1.00 31.78 33 GLU D CA 1
ATOM 2337 C C . GLU D 2 24 ? 141.791 63.794 131.895 1.00 35.75 33 GLU D C 1
ATOM 2338 O O . GLU D 2 24 ? 142.306 62.845 132.485 1.00 34.04 33 GLU D O 1
ATOM 2344 N N . GLY D 2 25 ? 142.144 65.054 132.078 1.00 34.83 34 GLY D N 1
ATOM 2345 C CA . GLY D 2 25 ? 143.082 65.491 133.076 1.00 40.12 34 GLY D CA 1
ATOM 2346 C C . GLY D 2 25 ? 142.399 66.609 133.845 1.00 36.72 34 GLY D C 1
ATOM 2347 O O . GLY D 2 25 ? 141.742 67.471 133.258 1.00 39.99 34 GLY D O 1
#

Radius of gyration: 26.35 Å; Cα contacts (8 Å, |Δi|>4): 414; chains: 4; bounding box: 33×103×55 Å

Nearest PDB structures (foldseek):
  5v4k-assembly1_B  TM=9.858E-01  e=5.219E-23  Homo sapiens
  3x0w-assembly2_B  TM=9.809E-01  e=1.981E-22  Homo sapiens
  8q7k-assembly1_A  TM=9.832E-01  e=3.860E-22  Homo sapiens
  5ms5-assembly2_B  TM=9.664E-01  e=1.122E-21  Legionella pneumophila
  3wan-assembly1_A  TM=9.727E-01  e=1.014E-20  Homo sapiens

Secondary structure (DSSP, 8-state):
-----HHHHS-HHHHHHHHHHHHHH-TTEEEEEEEE-TT--SS---S--EEEEETT-BHHHHHHHHHHHTT--TTS--EEEESSSB-S-SSSBHHHHHHHH--TTS-EEEEEESS--/---S-HHHHS-HHHHHHHHHHHHHH-TTEEEEEEEE-TT--SSPPPS--EEEEETT-BHHHHHHHHHHHTT--TT--EEEEETTS----TTSBHHHHHHHH--TTS-EEEEEEEGGG--/--EEEEEPPS--SSS---EEEEE-/---EEEEEPP---S-SS--EEEEE-

Foldseek 3Di:
DDLDAPPRVDDLVRLLVVLVVCCVVPVQWAWEFEFADNPADPFDGQPDGIDTHGQQQFQVNVQVVVCVSSVHDPPQAKAKAKLQFGDDDRNHGVNVVQVVGPDPSRHIYIYMHRDGD/DDPDDPPRVDDLVRLLVVLVVCCVVPVQWAWEFEFADPLADPFDGQPGGTDIHGQAQFQLNVVVVVCVRSVHDPPFAKDKAKDPDDDDPSNHGVNVVQVPRPDPSRYIYIHMHTPVSDD/DDKDKAWDPPDDDDPDTDIDIDDD/DKDKDKAWDPDDDPDPDTDIDIDMD

B-factor: mean 43.16, std 20.97, range [15.58, 152.07]

Sequence (285 aa):
PSEKTFKQRRTFEQRVEDVRLIREQHPTKIPVIIERYKGEKQLPVLDKTKFLVPDHVNMSELIKIIRRRLQLNANQAFFLLVNGHSMVSVSTPISEVYESEKDEDGFLYMVYASQETPSEKTFKQRRTFEQRVEDVRLIREQHPTKIPVIIERYKGEKQLPVLDKTKFLVPDHVNMSELIKIIRRRLQLNANQAFFLLVNGHSMVSVSTPISEVYESEKDEDGFLYMVYASQETFGSIVDEFEELGEQESDIDEFDLLEGGSIVDEFEELGEQESDIDEFDLLEG

Organism: Homo sapiens (NCBI:txid9606)

CATH classification: 3.10.20.90

InterPro domains:
  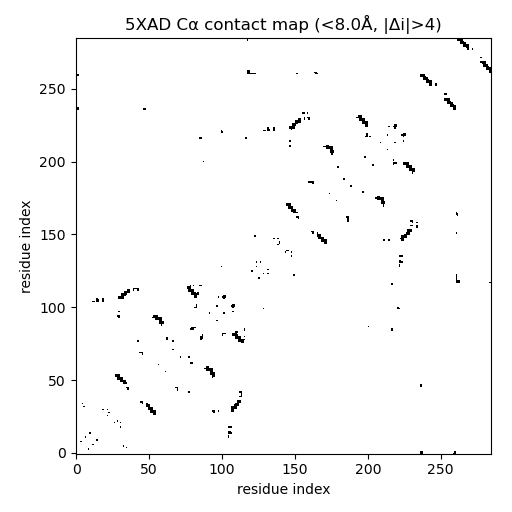IPR004241 Autophagy protein Atg8 ubiquitin-like [PF02991] (15-120)
  IPR004241 Autophagy protein Atg8 ubiquitin-like [PTHR10969] (4-121)
  IPR029071 Ubiquitin-like domain superfamily [SSF54236] (4-120)

Solvent-accessible surface area: 19033 Å² total; per-residue (Å²): 136,39,160,127,34,16,86,110,91,77,80,104,96,89,21,21,97,54,2,147,107,36,115,125,105,73,108,83,73,13,6,0,1,0,29,89,107,173,43,11,186,127,3,60,100,7,106,118,31,97,43,68,7,44,40,137,14,27,1,31,82,5,38,140,75,4,44,182,105,12,162,34,112,90,141,49,42,15,60,8,18,3,68,48,60,34,30,94,43,68,84,32,44,0,30,89,4,23,118,36,16,86,16,148,2,6,9,0,28,1,42,0,7,13,105,72,137,119,16,144,113,36,14,87,99,85,81,72,64,133,84,21,41,84,48,4,130,90,34,110,134,119,58,104,86,68,10,6,1,2,1,30,50,70,163,52,3,165,105,3,63,96,12,104,112,17,88,40,69,8,46,47,147,11,49,14,28,80,5,44,120,69,3,57,190,123,3,159,31,93,99,136,34,37,25,51,12,48,11,60,69,48,97,120,61,70,74,80,31,41,0,35,104,3,24,90,39,10,63,20,89,2,10,10,0,25,1,40,2,0,0,86,108,51,83,128,104,48,74,73,110,115,88,78,154,80,70,162,144,72,138,134,90,85,99,61,109,106,142,27,49,54,62,79,66,108,113,102,70,157,69,97,170,166,55,151,141,100,115,96,68,100,91,130,28

GO terms:
  GO:0000421 autophagosome membrane (C, IDA)
  GO:0008429 phosphatidylethanolamine binding (F, IDA)
  GO:0000045 autophagosome assembly (P, IDA)
  GO:0005739 mitochondrion (C, IDA)
  GO:0000423 mitophagy (P, IGI)
  GO:0005515 protein binding (F, IPI)
  GO:0097001 ceramide binding (F, IDA)
  GO:0005776 autophagosome (C, IDA)
  GO:0031410 cytoplasmic vesicle (C, IDA)
  GO:0009267 cellular response to starvation (P, IDA)
  GO:0000423 mitophagy (P, IDA)
  GO:0031966 mitochondrial membrane (C, EXP)
  GO:0012505 endomembrane system (C, EXP)
  GO:0070062 extracellular exosome (C, TAS)
  GO:0000421 autophagosome membrane (C, TAS)
  GO:0005829 cytosol (C, TAS)
  GO:0006914 autophagy (P, IDA)
  GO:0016236 macroautophagy (P, IDA)
  GO:0097352 autophagosome maturation (P, IDA)
  GO:0031625 ubiquitin protein ligase binding (F, IPI)